Protein AF-A0A832HHK5-F1 (afdb_monomer)

Nearest PDB structures (foldseek):
  6h6e-assembly1_F  TM=8.607E-01  e=7.257E-09  Photorhabdus luminescens
  4igl-assembly1_B  TM=8.541E-01  e=1.912E-08  Yersinia entomophaga
  8uxt-assembly1_A  TM=8.662E-01  e=1.795E-07  Acinetobacter baumannii AB307-0294
  6h6f-assembly1_F  TM=8.532E-01  e=5.023E-07  Photorhabdus luminescens
  8uy4-assembly1_A  TM=7.801E-01  e=4.716E-06  Acinetobacter baumannii AB307-0294

Foldseek 3Di:
DVVVVVVVVVVVVVVVVVPVPDPDPDPDDPPPPVVVVVVVVVCCVPVVVVVVVVVVVVVVVPPPDDWDKDFDADPLRFGAFIATPVRDTQWGFDADLLRHTPDTDHNCVVPVVDDCQQGPSRFGQDPVVRWTCLQVFTHHSVVSWTPDFAPDQPDPPDPLSVRRTHDQSVRSVQWDRNRSHDIDPVVLVVLLVQLLVQQLVVCVVVVHDSVVSSVRRSVVSNVD

Secondary structure (DSSP, 8-state):
-HHHHHHHHHHHHHHHHHHTS--------TT-HHHHHHHHHHHHHHHHHHHHHHHHHHHHHT-------EEEE-TT--EEEEE-TTS-EEEEEEE-TTS-EEEEEE-GGG-TT----B-GGGPEEETTTTEEE-SSSEEETTTTEESS--S--S-SS-TTTT-TTBSGGG-TTT---SSSS--SHHHHHHHHHHHHHHHHHHHHHTT--HHHHHHHHHHHHHH-

Sequence (224 aa):
MLALRTAALLALVLVLMCYCRPLVKLARWEQNFYAQRLWRRAVLLTLIPAQVLVTKLAYAAFVPGEVFYYYYTDHLGSSNITTDRSGNVIQHYEYKAFGAERYVQNNAAGHPEYNLTHRFTGQVLDEDTGLYYYNARYYDPELGRFTQPDTLVPNADDPQTLNRYAYCGNNPVKYVDPTGHVFGIDDLIIGIVIGTAIGGATSAATGGNIGLGILTGAIGGLFG

Mean predicted aligned error: 17.19 Å

Solvent-accessible surface area (backbone atoms only — not comparable to full-atom values): 12670 Å² total; per-residue (Å²): 118,67,68,65,54,51,52,50,50,52,49,51,52,51,50,51,58,59,62,66,61,64,98,61,96,66,99,80,73,93,79,52,68,64,58,57,53,52,50,55,48,54,50,51,70,48,49,51,59,50,52,53,50,52,53,50,54,54,48,67,72,58,58,78,71,92,81,58,73,50,78,40,58,54,97,71,46,18,50,27,38,30,24,43,83,86,67,49,75,36,34,38,44,40,64,42,72,51,49,29,78,72,43,81,45,80,51,44,91,84,34,88,88,64,75,86,48,48,30,59,63,53,30,38,55,40,83,91,77,66,30,32,48,25,89,71,37,45,31,34,29,85,83,43,27,39,80,49,69,47,93,70,64,94,40,88,87,43,78,70,47,68,46,41,34,59,40,40,85,77,39,48,83,83,27,54,50,83,57,45,81,57,45,43,72,71,48,46,52,48,26,25,53,52,16,23,51,51,20,24,50,52,16,56,73,69,74,46,61,40,73,56,20,22,52,53,15,23,53,46,24,64,77,101

Structure (mmCIF, N/CA/C/O backbone):
data_AF-A0A832HHK5-F1
#
_entry.id   AF-A0A832HHK5-F1
#
loop_
_atom_site.group_PDB
_atom_site.id
_atom_site.type_symbol
_atom_site.label_atom_id
_atom_site.label_alt_id
_atom_site.label_comp_id
_atom_site.label_asym_id
_atom_site.label_entity_id
_atom_site.label_seq_id
_atom_site.pdbx_PDB_ins_code
_atom_site.Cartn_x
_atom_site.Cartn_y
_atom_site.Cartn_z
_atom_site.occupancy
_atom_site.B_iso_or_equiv
_atom_site.auth_seq_id
_atom_site.auth_comp_id
_atom_site.auth_asym_id
_atom_site.auth_atom_id
_atom_site.pdbx_PDB_model_num
ATOM 1 N N . MET A 1 1 ? -26.945 5.958 25.989 1.00 45.84 1 MET A N 1
ATOM 2 C CA . MET A 1 1 ? -27.842 6.210 27.150 1.00 45.84 1 MET A CA 1
ATOM 3 C C . MET A 1 1 ? -28.118 7.697 27.424 1.00 45.84 1 MET A C 1
ATOM 5 O O . MET A 1 1 ? -29.215 7.998 27.879 1.00 45.84 1 MET A O 1
ATOM 9 N N . LEU A 1 2 ? -27.203 8.635 27.123 1.00 45.00 2 LEU A N 1
ATOM 10 C CA . LEU A 1 2 ? -27.432 10.080 27.326 1.00 45.00 2 LEU A CA 1
ATOM 11 C C . LEU A 1 2 ? -28.494 10.678 26.371 1.00 45.00 2 LEU A C 1
ATOM 13 O O . LEU A 1 2 ? -29.346 11.438 26.816 1.00 45.00 2 LEU A O 1
ATOM 17 N N . ALA A 1 3 ? -28.510 10.259 25.098 1.00 42.66 3 ALA A N 1
ATOM 18 C CA . ALA A 1 3 ? -29.451 10.750 24.077 1.00 42.66 3 ALA A CA 1
ATOM 19 C C . ALA A 1 3 ? -30.935 10.421 24.364 1.00 42.66 3 ALA A C 1
ATOM 21 O O . ALA A 1 3 ? -31.823 11.224 24.097 1.00 42.66 3 ALA A O 1
ATOM 22 N N . LEU A 1 4 ? -31.218 9.262 24.973 1.00 46.28 4 LEU A N 1
ATOM 23 C CA . LEU A 1 4 ? -32.575 8.887 25.403 1.00 46.28 4 LEU A CA 1
ATOM 24 C C . LEU A 1 4 ? -33.048 9.716 26.608 1.00 46.28 4 LEU A C 1
ATOM 26 O O . LEU A 1 4 ? -34.233 10.022 26.723 1.00 46.28 4 LEU A O 1
ATOM 30 N N . ARG A 1 5 ? -32.124 10.125 27.488 1.00 49.34 5 ARG A N 1
ATOM 31 C CA . ARG A 1 5 ? -32.437 10.975 28.646 1.00 49.34 5 ARG A CA 1
ATOM 32 C C . ARG A 1 5 ? -32.673 12.435 28.244 1.00 49.34 5 ARG A C 1
ATOM 34 O O . ARG A 1 5 ? -33.522 13.090 28.841 1.00 49.34 5 ARG A O 1
ATOM 41 N N . THR A 1 6 ? -31.987 12.935 27.215 1.00 53.75 6 THR A N 1
ATOM 42 C CA . THR A 1 6 ? -32.195 14.298 26.694 1.00 53.75 6 THR A CA 1
ATOM 43 C C . THR A 1 6 ? -33.471 14.421 25.861 1.00 53.75 6 THR A C 1
ATOM 45 O O . THR A 1 6 ? -34.183 15.414 26.005 1.00 53.75 6 THR A O 1
ATOM 48 N N . ALA A 1 7 ? -33.826 13.399 25.073 1.00 53.31 7 ALA A N 1
ATOM 49 C CA . ALA A 1 7 ? -35.114 13.338 24.377 1.00 53.31 7 ALA A CA 1
ATOM 50 C C . ALA A 1 7 ? -36.300 13.320 25.359 1.00 53.31 7 ALA A C 1
ATOM 52 O O . ALA A 1 7 ? -37.292 14.012 25.141 1.00 53.31 7 ALA A O 1
ATOM 53 N N . ALA A 1 8 ? -36.172 12.600 26.480 1.00 52.34 8 ALA A N 1
ATOM 54 C CA . ALA A 1 8 ? -37.182 12.582 27.536 1.00 52.34 8 ALA A CA 1
ATOM 55 C C . ALA A 1 8 ? -37.344 13.950 28.223 1.00 52.34 8 ALA A C 1
ATOM 57 O O . ALA A 1 8 ? -38.468 14.370 28.468 1.00 52.34 8 ALA A O 1
ATOM 58 N N . LEU A 1 9 ? -36.251 14.681 28.478 1.00 54.69 9 LEU A N 1
ATOM 59 C CA . LEU A 1 9 ? -36.297 16.039 29.043 1.00 54.69 9 LEU A CA 1
ATOM 60 C C . LEU A 1 9 ? -36.928 17.055 28.081 1.00 54.69 9 LEU A C 1
ATOM 62 O O . LEU A 1 9 ? -37.767 17.847 28.504 1.00 54.69 9 LEU A O 1
ATOM 66 N N . LEU A 1 10 ? -36.591 17.002 26.788 1.00 55.16 10 LEU A N 1
ATOM 67 C CA . LEU A 1 10 ? -37.228 17.833 25.758 1.00 55.16 10 LEU A CA 1
ATOM 68 C C . LEU A 1 10 ? -38.720 17.513 25.606 1.00 55.16 10 LEU A C 1
ATOM 70 O O . LEU A 1 10 ? -39.533 18.431 25.516 1.00 55.16 10 LEU A O 1
ATOM 74 N N . ALA A 1 11 ? -39.095 16.231 25.648 1.00 55.22 11 ALA A N 1
ATOM 75 C CA . ALA A 1 11 ? -40.491 15.806 25.634 1.00 55.22 11 ALA A CA 1
ATOM 76 C C . ALA A 1 11 ? -41.245 16.276 26.888 1.00 55.22 11 ALA A C 1
ATOM 78 O O . ALA A 1 11 ? -42.371 16.744 26.776 1.00 55.22 11 ALA A O 1
ATOM 79 N N . LEU A 1 12 ? -40.626 16.235 28.071 1.00 54.03 12 LEU A N 1
ATOM 80 C CA . LEU A 1 12 ? -41.241 16.677 29.327 1.00 54.03 12 LEU A CA 1
ATOM 81 C C . LEU A 1 12 ? -41.403 18.206 29.371 1.00 54.03 12 LEU A C 1
ATOM 83 O O . LEU A 1 12 ? -42.429 18.695 29.837 1.00 54.03 12 LEU A O 1
ATOM 87 N N . VAL A 1 13 ? -40.458 18.959 28.794 1.00 56.12 13 VAL A N 1
ATOM 88 C CA . VAL A 1 13 ? -40.572 20.416 28.593 1.00 56.12 13 VAL A CA 1
ATOM 89 C C . VAL A 1 13 ? -41.660 20.752 27.565 1.00 56.12 13 VAL A C 1
ATOM 91 O O . VAL A 1 13 ? -42.459 21.650 27.812 1.00 56.12 13 VAL A O 1
ATOM 94 N N . LEU A 1 14 ? -41.768 20.007 26.460 1.00 56.16 14 LEU A N 1
ATOM 95 C CA . LEU A 1 14 ? -42.851 20.162 25.474 1.00 56.16 14 LEU A CA 1
ATOM 96 C C . LEU A 1 14 ? -44.231 19.796 26.050 1.00 56.16 14 LEU A C 1
ATOM 98 O O . LEU A 1 14 ? -45.218 20.471 25.757 1.00 56.16 14 LEU A O 1
ATOM 102 N N . VAL A 1 15 ? -44.304 18.773 26.907 1.00 55.16 15 VAL A N 1
ATOM 103 C CA . VAL A 1 15 ? -45.527 18.368 27.620 1.00 55.16 15 VAL A CA 1
ATOM 104 C C . VAL A 1 15 ? -45.914 19.409 28.673 1.00 55.16 15 VAL A C 1
ATOM 106 O O . VAL A 1 15 ? -47.085 19.775 28.744 1.00 55.16 15 VAL A O 1
ATOM 109 N N . LEU A 1 16 ? -44.956 19.973 29.418 1.00 51.81 16 LEU A N 1
ATOM 110 C CA . LEU A 1 16 ? -45.181 21.115 30.318 1.00 51.81 16 LEU A CA 1
ATOM 111 C C . LEU A 1 16 ? -45.613 22.377 29.555 1.00 51.81 16 LEU A C 1
ATOM 113 O O . LEU A 1 16 ? -46.479 23.110 30.030 1.00 51.81 16 LEU A O 1
ATOM 117 N N . MET A 1 17 ? -45.086 22.608 28.349 1.00 53.25 17 MET A N 1
ATOM 118 C CA . MET A 1 17 ? -45.533 23.691 27.463 1.00 53.25 17 MET A CA 1
ATOM 119 C C . MET A 1 17 ? -46.950 23.457 26.916 1.00 53.25 17 MET A C 1
ATOM 121 O O . MET A 1 17 ? -47.713 24.416 26.805 1.00 53.25 17 MET A O 1
ATOM 125 N N . CYS A 1 18 ? -47.343 22.206 26.645 1.00 47.06 18 CYS A N 1
ATOM 126 C CA . CYS A 1 18 ? -48.730 21.856 26.311 1.00 47.06 18 CYS A CA 1
ATOM 127 C C . CYS A 1 18 ? -49.677 21.999 27.513 1.00 47.06 18 CYS A C 1
ATOM 129 O O . CYS A 1 18 ? -50.802 22.466 27.341 1.00 47.06 18 CYS A O 1
ATOM 131 N N . TYR A 1 19 ? -49.221 21.668 28.726 1.00 47.12 19 TYR A N 1
ATOM 132 C CA . TYR A 1 19 ? -50.004 21.805 29.962 1.00 47.12 19 TYR A CA 1
ATOM 133 C C . TYR A 1 19 ? -50.123 23.251 30.472 1.00 47.12 19 TYR A C 1
ATOM 135 O O . TYR A 1 19 ? -50.997 23.543 31.286 1.00 47.12 19 TYR A O 1
ATOM 143 N N . CYS A 1 20 ? -49.307 24.181 29.964 1.00 41.62 20 CYS A N 1
ATOM 144 C CA . CYS A 1 20 ? -49.404 25.610 30.280 1.00 41.62 20 CYS A CA 1
ATOM 145 C C . CYS A 1 20 ? -50.412 26.368 29.387 1.00 41.62 20 CYS A C 1
ATOM 147 O O . CYS A 1 20 ? -50.548 27.586 29.496 1.00 41.62 20 CYS A O 1
ATOM 149 N N . ARG A 1 21 ? -51.151 25.664 28.514 1.00 44.12 21 ARG A N 1
ATOM 150 C CA . ARG A 1 21 ? -52.369 26.178 27.870 1.00 44.12 21 ARG A CA 1
ATOM 151 C C . ARG A 1 21 ? -53.502 25.970 28.885 1.00 44.12 21 ARG A C 1
ATOM 153 O O . ARG A 1 21 ? -53.975 24.849 29.041 1.00 44.12 21 ARG A O 1
ATOM 160 N N . PRO A 1 22 ? -53.851 26.984 29.687 1.00 43.47 22 PRO A N 1
ATOM 161 C CA . PRO A 1 22 ? -54.405 26.743 31.005 1.00 43.47 22 PRO A CA 1
ATOM 162 C C . PRO A 1 22 ? -55.815 26.161 30.913 1.00 43.47 22 PRO A C 1
ATOM 164 O O . PRO A 1 22 ? -56.673 26.673 30.193 1.00 43.47 22 PRO A O 1
ATOM 167 N N . LEU A 1 23 ? -56.075 25.160 31.752 1.00 41.50 23 LEU A N 1
ATOM 168 C CA . LEU A 1 23 ? -57.391 24.889 32.328 1.00 41.50 23 LEU A CA 1
ATOM 169 C C . LEU A 1 23 ? -57.812 26.082 33.209 1.00 41.50 23 LEU A C 1
ATOM 171 O O . LEU A 1 23 ? -57.920 25.976 34.425 1.00 41.50 23 LEU A O 1
ATOM 175 N N . VAL A 1 24 ? -58.039 27.241 32.593 1.00 42.62 24 VAL A N 1
ATOM 176 C CA . VAL A 1 24 ? -58.739 28.373 33.202 1.00 42.62 24 VAL A CA 1
ATOM 177 C C . VAL A 1 24 ? -59.875 28.727 32.258 1.00 42.62 24 VAL A C 1
ATOM 179 O O . VAL A 1 24 ? -59.734 29.507 31.318 1.00 42.62 24 VAL A O 1
ATOM 182 N N . LYS A 1 25 ? -61.039 28.130 32.520 1.00 44.44 25 LYS A N 1
ATOM 183 C CA . LYS A 1 25 ? -62.313 28.695 32.083 1.00 44.44 25 LYS A CA 1
ATOM 184 C C . LYS A 1 25 ? -62.528 30.008 32.838 1.00 44.44 25 LYS A C 1
ATOM 186 O O . LYS A 1 25 ? -63.208 29.991 33.847 1.00 44.44 25 LYS A O 1
ATOM 191 N N . LEU A 1 26 ? -61.976 31.123 32.366 1.00 39.94 26 LEU A N 1
ATOM 192 C CA . LEU A 1 26 ? -62.561 32.456 32.545 1.00 39.94 26 LEU A CA 1
ATOM 193 C C . LEU A 1 26 ? -62.128 33.328 31.361 1.00 39.94 26 LEU A C 1
ATOM 195 O O . LEU A 1 26 ? -60.973 33.728 31.219 1.00 39.94 26 LEU A O 1
ATOM 199 N N . ALA A 1 27 ? -63.091 33.567 30.479 1.00 48.75 27 ALA A N 1
ATOM 200 C CA . ALA A 1 27 ? -63.004 34.374 29.278 1.00 48.75 27 ALA A CA 1
ATOM 201 C C . ALA A 1 27 ? -62.586 35.823 29.590 1.00 48.75 27 ALA A C 1
ATOM 203 O O . ALA A 1 27 ? -63.436 36.663 29.867 1.00 48.75 27 ALA A O 1
ATOM 204 N N . ARG A 1 28 ? -61.280 36.131 29.567 1.00 47.81 28 ARG A N 1
ATOM 205 C CA . ARG A 1 28 ? -60.781 37.522 29.515 1.00 47.81 28 ARG A CA 1
ATOM 206 C C . ARG A 1 28 ? -59.304 37.660 29.121 1.00 47.81 28 ARG A C 1
ATOM 208 O O . ARG A 1 28 ? -58.606 38.508 29.658 1.00 47.81 28 ARG A O 1
ATOM 215 N N . TRP A 1 29 ? -58.794 36.830 28.212 1.00 42.00 29 TRP A N 1
ATOM 216 C CA . TRP A 1 29 ? -57.377 36.900 27.802 1.00 42.00 29 TRP A CA 1
ATOM 217 C C . TRP A 1 29 ? -57.143 37.007 26.287 1.00 42.00 29 TRP A C 1
ATOM 219 O O . TRP A 1 29 ? -55.998 37.106 25.853 1.00 42.00 29 TRP A O 1
ATOM 229 N N . GLU A 1 30 ? -58.199 37.090 25.473 1.00 42.59 30 GLU A N 1
ATOM 230 C CA . GLU A 1 30 ? -58.094 37.111 24.003 1.00 42.59 30 GLU A CA 1
ATOM 231 C C . GLU A 1 30 ? -57.711 38.460 23.363 1.00 42.59 30 GLU A C 1
ATOM 233 O O . GLU A 1 30 ? -57.630 38.541 22.145 1.00 42.59 30 GLU A O 1
ATOM 238 N N . GLN A 1 31 ? -57.429 39.524 24.125 1.00 45.44 31 GLN A N 1
ATOM 239 C CA . GLN A 1 31 ? -57.197 40.860 23.533 1.00 45.44 31 GLN A CA 1
ATOM 240 C C . GLN A 1 31 ? -55.805 41.465 23.802 1.00 45.44 31 GLN A C 1
ATOM 242 O O . GLN A 1 31 ? -55.459 42.488 23.218 1.00 45.44 31 GLN A O 1
ATOM 247 N N . ASN A 1 32 ? -54.943 40.835 24.611 1.00 52.94 32 ASN A N 1
ATOM 248 C CA . ASN A 1 32 ? -53.610 41.385 24.890 1.00 52.94 32 ASN A CA 1
ATOM 249 C C . ASN A 1 32 ? -52.544 40.817 23.940 1.00 52.94 32 ASN A C 1
ATOM 251 O O . ASN A 1 32 ? -51.737 39.964 24.321 1.00 52.94 32 ASN A O 1
ATOM 255 N N . PHE A 1 33 ? -52.482 41.359 22.714 1.00 51.56 33 PHE A N 1
ATOM 256 C CA . PHE A 1 33 ? -51.381 41.135 21.754 1.00 51.56 33 PHE A CA 1
ATOM 257 C C . PHE A 1 33 ? -49.989 41.287 22.402 1.00 51.56 33 PHE A C 1
ATOM 259 O O . PHE A 1 33 ? -49.044 40.577 22.052 1.00 51.56 33 PHE A O 1
ATOM 266 N N . TYR A 1 34 ? -49.869 42.169 23.399 1.00 53.34 34 TYR A N 1
ATOM 267 C CA . TYR A 1 34 ? -48.652 42.365 24.189 1.00 53.34 34 TYR A CA 1
ATOM 268 C C . TYR A 1 34 ? -48.239 41.134 25.007 1.00 53.34 34 TYR A C 1
ATOM 270 O O . TYR A 1 34 ? -47.057 40.791 25.020 1.00 53.34 34 TYR A O 1
ATOM 278 N N . ALA A 1 35 ? -49.185 40.431 25.640 1.00 56.50 35 ALA A N 1
ATOM 279 C CA . ALA A 1 35 ? -48.893 39.245 26.448 1.00 56.50 35 ALA A CA 1
ATOM 280 C C . ALA A 1 35 ? -48.406 38.081 25.568 1.00 56.50 35 ALA A C 1
ATOM 282 O O . ALA A 1 35 ? -47.429 37.418 25.903 1.00 56.50 35 ALA A O 1
ATOM 283 N N . GLN A 1 36 ? -49.006 37.902 24.386 1.00 58.44 36 GLN A N 1
ATOM 284 C CA . GLN A 1 36 ? -48.571 36.919 23.383 1.00 58.44 36 GLN A CA 1
ATOM 285 C C . GLN A 1 36 ? -47.155 37.222 22.855 1.00 58.44 36 GLN A C 1
ATOM 287 O O . GLN A 1 36 ? -46.336 36.312 22.704 1.00 58.44 36 GLN A O 1
ATOM 292 N N . ARG A 1 37 ? -46.834 38.501 22.601 1.00 67.00 37 ARG A N 1
ATOM 293 C CA . ARG A 1 37 ? -45.509 38.932 22.113 1.00 67.00 37 ARG A CA 1
ATOM 294 C C . ARG A 1 37 ? -44.418 38.772 23.175 1.00 67.00 37 ARG A C 1
ATOM 296 O O . ARG A 1 37 ? -43.314 38.343 22.845 1.00 67.00 37 ARG A O 1
ATOM 303 N N . LEU A 1 38 ? -44.723 39.094 24.431 1.00 70.75 38 LEU A N 1
ATOM 304 C CA . LEU A 1 38 ? -43.808 38.929 25.564 1.00 70.75 38 LEU A CA 1
ATOM 305 C C . LEU A 1 38 ? -43.566 37.452 25.882 1.00 70.75 38 LEU A C 1
ATOM 307 O O . LEU A 1 38 ? -42.420 37.056 26.068 1.00 70.75 38 LEU A O 1
ATOM 311 N N . TRP A 1 39 ? -44.611 36.623 25.847 1.00 68.81 39 TRP A N 1
ATOM 312 C CA . TRP A 1 39 ? -44.490 35.191 26.114 1.00 68.81 39 TRP A CA 1
ATOM 313 C C . TRP A 1 39 ? -43.686 34.471 25.024 1.00 68.81 39 TRP A C 1
ATOM 315 O O . TRP A 1 39 ? -42.750 33.738 25.332 1.00 68.81 39 TRP A O 1
ATOM 325 N N . ARG A 1 40 ? -43.940 34.771 23.740 1.00 77.19 40 ARG A N 1
ATOM 326 C CA . ARG A 1 40 ? -43.120 34.250 22.627 1.00 77.19 40 ARG A CA 1
ATOM 327 C C . ARG A 1 40 ? -41.649 34.662 22.742 1.00 77.19 40 ARG A C 1
ATOM 329 O O . ARG A 1 40 ? -40.770 33.848 22.476 1.00 77.19 40 ARG A O 1
ATOM 336 N N . ARG A 1 41 ? -41.371 35.905 23.156 1.00 78.31 41 ARG A N 1
ATOM 337 C CA . ARG A 1 41 ? -39.998 3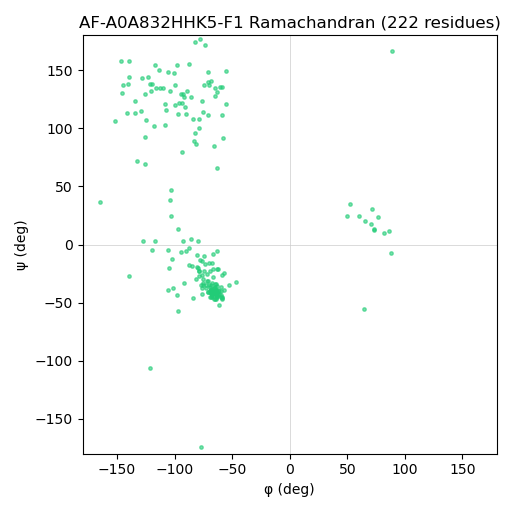6.386 23.383 1.00 78.31 41 ARG A CA 1
ATOM 338 C C . ARG A 1 41 ? -39.333 35.683 24.564 1.00 78.31 41 ARG A C 1
ATOM 340 O O . ARG A 1 41 ? -38.188 35.278 24.426 1.00 78.31 41 ARG A O 1
ATOM 347 N N . ALA A 1 42 ? -40.038 35.485 25.675 1.00 78.31 42 ALA A N 1
ATOM 348 C CA . ALA A 1 42 ? -39.514 34.773 26.841 1.00 78.31 42 ALA A CA 1
ATOM 349 C C . ALA A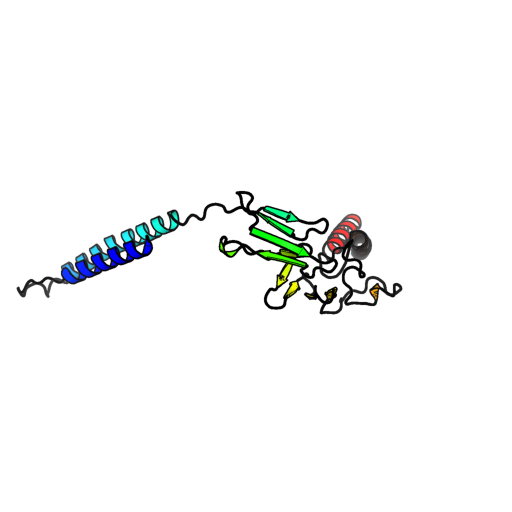 1 42 ? -39.199 33.297 26.531 1.00 78.31 42 ALA A C 1
ATOM 351 O O . ALA A 1 42 ? -38.166 32.779 26.951 1.00 78.31 42 ALA A O 1
ATOM 352 N N . VAL A 1 43 ? -40.043 32.636 25.734 1.00 77.12 43 VAL A N 1
ATOM 353 C CA . VAL A 1 43 ? -39.825 31.248 25.297 1.00 77.12 43 VAL A CA 1
ATOM 354 C C . VAL A 1 43 ? -38.617 31.139 24.362 1.00 77.12 43 VAL A C 1
ATOM 356 O O . VAL A 1 43 ? -37.766 30.278 24.561 1.00 77.12 43 VAL A O 1
ATOM 359 N N . LEU A 1 44 ? -38.474 32.040 23.385 1.00 75.12 44 LEU A N 1
ATOM 360 C CA . LEU A 1 44 ? -37.306 32.045 22.493 1.00 75.12 44 LEU A CA 1
ATOM 361 C C . LEU A 1 44 ? -36.007 32.383 23.241 1.00 75.12 44 LEU A C 1
ATOM 363 O O . LEU A 1 44 ? -34.990 31.730 23.025 1.00 75.12 44 LEU A O 1
ATOM 367 N N . LEU A 1 45 ? -36.048 33.349 24.163 1.00 80.75 45 LEU A N 1
ATOM 368 C CA . LEU A 1 45 ? -34.891 33.754 24.968 1.00 80.75 45 LEU A CA 1
ATOM 369 C C . LEU A 1 45 ? -34.422 32.679 25.955 1.00 80.75 45 LEU A C 1
ATOM 371 O O . LEU A 1 45 ? -33.310 32.786 26.453 1.00 80.75 45 LEU A O 1
ATOM 375 N N . THR A 1 46 ? -35.232 31.656 26.235 1.00 78.62 46 THR A N 1
ATOM 376 C CA . THR A 1 46 ? -34.874 30.559 27.149 1.00 78.62 46 THR A CA 1
ATOM 377 C C . THR A 1 46 ? -34.562 29.261 26.408 1.00 78.62 46 THR A C 1
ATOM 379 O O . THR A 1 46 ? -33.588 28.590 26.743 1.00 78.62 46 THR A O 1
ATOM 382 N N . LEU A 1 47 ? -35.310 28.931 25.352 1.00 81.62 47 LEU A N 1
ATOM 383 C CA . LEU A 1 47 ? -35.078 27.722 24.556 1.00 81.62 47 LEU A CA 1
ATOM 384 C C . LEU A 1 47 ? -33.807 27.798 23.708 1.00 81.62 47 LEU A C 1
ATOM 386 O O . LEU A 1 47 ? -33.082 26.812 23.630 1.00 81.62 47 LEU A O 1
ATOM 390 N N . ILE A 1 48 ? -33.514 28.945 23.087 1.00 83.75 48 ILE A N 1
ATOM 391 C CA . ILE A 1 48 ? -32.320 29.099 22.242 1.00 83.75 48 ILE A CA 1
ATOM 392 C C . ILE A 1 48 ? -31.028 28.884 23.053 1.00 83.75 48 ILE A C 1
ATOM 394 O O . ILE A 1 48 ? -30.225 28.041 22.648 1.00 83.75 48 ILE A O 1
ATOM 398 N N . PRO A 1 49 ? -30.799 29.552 24.204 1.00 83.75 49 PRO A N 1
ATOM 399 C CA . PRO A 1 49 ? -29.594 29.300 24.991 1.00 83.75 49 PRO A CA 1
ATOM 400 C C . PRO A 1 49 ? -29.572 27.897 25.604 1.00 83.75 49 PRO A C 1
ATOM 402 O O . PRO A 1 49 ? -28.497 27.308 25.682 1.00 83.75 49 PRO A O 1
ATOM 405 N N . ALA A 1 50 ? -30.724 27.325 25.977 1.00 81.94 50 ALA A N 1
ATOM 406 C CA . ALA A 1 50 ? -30.788 25.941 26.446 1.00 81.94 50 ALA A CA 1
ATOM 407 C C . ALA A 1 50 ? -30.361 24.952 25.349 1.00 81.94 50 ALA A C 1
ATOM 409 O O . ALA A 1 50 ? -29.548 24.068 25.604 1.00 81.94 50 ALA A O 1
ATOM 410 N N . GLN A 1 51 ? -30.832 25.139 24.113 1.00 78.62 51 GLN A N 1
ATOM 411 C CA . GLN A 1 51 ? -30.453 24.295 22.981 1.00 78.62 51 GLN A CA 1
ATOM 412 C C . GLN A 1 51 ? -28.958 24.422 22.658 1.00 78.62 51 GLN A C 1
ATOM 414 O O . GLN A 1 51 ? -28.293 23.412 22.441 1.00 78.62 51 GLN A O 1
ATOM 419 N N . VAL A 1 52 ? -28.416 25.645 22.680 1.00 84.50 52 VAL A N 1
ATOM 420 C CA . VAL A 1 52 ? -26.983 25.907 22.456 1.00 84.50 52 VAL A CA 1
ATOM 421 C C . VAL A 1 52 ? -26.115 25.314 23.572 1.00 84.50 52 VAL A C 1
ATOM 423 O O . VAL A 1 52 ? -25.030 24.800 23.307 1.00 84.50 52 VAL A O 1
ATOM 426 N N . LEU A 1 53 ? -26.574 25.356 24.825 1.00 81.94 53 LEU A N 1
ATOM 427 C CA . LEU A 1 53 ? -25.868 24.741 25.949 1.00 81.94 53 LEU A CA 1
ATOM 428 C C . LEU A 1 53 ? -25.858 23.211 25.825 1.00 81.94 53 LEU A C 1
ATOM 430 O O . LEU A 1 53 ? -24.819 22.589 26.033 1.00 81.94 53 LEU A O 1
ATOM 434 N N . VAL A 1 54 ? -26.987 22.609 25.437 1.00 80.38 54 VAL A N 1
ATOM 435 C CA . VAL A 1 54 ? -27.103 21.158 25.226 1.00 80.38 54 VAL A CA 1
ATOM 436 C C . VAL A 1 54 ? -26.201 20.690 24.084 1.00 80.38 54 VAL A C 1
ATOM 438 O O . VAL A 1 54 ? -25.501 19.691 24.246 1.00 80.38 54 VAL A O 1
ATOM 441 N N . THR A 1 55 ? -26.151 21.411 22.959 1.00 77.06 55 THR A N 1
ATOM 442 C CA . THR A 1 55 ? -25.258 21.048 21.846 1.00 77.06 55 THR A CA 1
ATOM 443 C C . THR A 1 55 ? -23.786 21.235 22.205 1.00 77.06 55 THR A C 1
ATOM 445 O O . THR A 1 55 ? -22.979 20.369 21.876 1.00 77.06 55 THR A O 1
ATOM 448 N N . LYS A 1 56 ? -23.424 22.295 22.942 1.00 78.69 56 LYS A N 1
ATOM 449 C CA . LYS A 1 56 ? -22.046 22.491 23.429 1.00 78.69 56 LYS A CA 1
ATOM 450 C C . LYS A 1 56 ? -21.601 21.409 24.409 1.00 78.69 56 LYS A C 1
ATOM 452 O O . LYS A 1 56 ? -20.476 20.934 24.303 1.00 78.69 56 LYS A O 1
ATOM 457 N N . LEU A 1 57 ? -22.464 21.006 25.340 1.00 73.69 57 LEU A N 1
ATOM 458 C CA . LEU A 1 57 ? -22.161 19.932 26.290 1.00 73.69 57 LEU A CA 1
ATOM 459 C C . LEU A 1 57 ? -22.058 18.569 25.594 1.00 73.69 57 LEU A C 1
ATOM 461 O O . LEU A 1 57 ? -21.179 17.782 25.931 1.00 73.69 57 LEU A O 1
ATOM 465 N N . ALA A 1 58 ? -22.907 18.305 24.596 1.00 72.12 58 ALA A N 1
ATOM 466 C CA . ALA A 1 58 ? -22.817 17.092 23.786 1.00 72.12 58 ALA A CA 1
ATOM 467 C C . ALA A 1 58 ? -21.528 17.051 22.948 1.00 72.12 58 ALA A C 1
ATOM 469 O O . ALA A 1 58 ? -20.883 16.010 22.882 1.00 72.12 58 ALA A O 1
ATOM 470 N N . TYR A 1 59 ? -21.122 18.184 22.366 1.00 67.75 59 TYR A N 1
ATOM 471 C CA . TYR A 1 59 ? -19.875 18.291 21.605 1.00 67.75 59 TYR A CA 1
ATOM 472 C C . TYR A 1 59 ? -18.635 18.159 22.499 1.00 67.75 59 TYR A C 1
ATOM 474 O O . TYR A 1 59 ? -17.699 17.457 22.147 1.00 67.75 59 TYR A O 1
ATOM 482 N N . ALA A 1 60 ? -18.644 18.753 23.696 1.00 64.75 60 ALA A N 1
ATOM 483 C CA . ALA A 1 60 ? -17.554 18.604 24.663 1.00 64.75 60 ALA A CA 1
ATOM 484 C C . ALA A 1 60 ? -17.424 17.169 25.214 1.00 64.75 60 ALA A C 1
ATOM 486 O O . ALA A 1 60 ? -16.334 16.753 25.592 1.00 64.75 60 ALA A O 1
ATOM 487 N N . ALA A 1 61 ? -18.520 16.405 25.255 1.00 63.78 61 ALA A N 1
ATOM 488 C CA . ALA A 1 61 ? -18.498 14.985 25.610 1.00 63.78 61 ALA A CA 1
ATOM 489 C C . ALA A 1 61 ? -18.077 14.077 24.437 1.00 63.78 61 ALA A C 1
ATOM 491 O O . ALA A 1 61 ? -17.657 12.946 24.665 1.00 63.78 61 ALA A O 1
ATOM 492 N N . PHE A 1 62 ? -18.178 14.572 23.201 1.00 62.66 62 PHE A N 1
ATOM 493 C CA . PHE A 1 62 ? -17.669 13.947 21.981 1.00 62.66 62 PHE A CA 1
ATOM 494 C C . PHE A 1 62 ? -16.384 14.652 21.534 1.00 62.66 62 PHE A C 1
ATOM 496 O O . PHE A 1 62 ? -16.228 15.014 20.376 1.00 62.66 62 PHE A O 1
ATOM 503 N N . VAL A 1 63 ? -15.451 14.895 22.451 1.00 59.41 63 VAL A N 1
ATOM 504 C CA . VAL A 1 63 ? -14.063 15.065 22.021 1.00 59.41 63 VAL A CA 1
ATOM 505 C C . VAL A 1 63 ? -13.566 13.640 21.800 1.00 59.41 63 VAL A C 1
ATOM 507 O O . VAL A 1 63 ? -13.326 12.957 22.799 1.00 59.41 63 VAL A O 1
ATOM 510 N N . PRO A 1 64 ? -13.503 13.123 20.553 1.00 64.62 64 PRO A N 1
ATOM 511 C CA . PRO A 1 64 ? -12.837 11.853 20.329 1.00 64.62 64 PRO A CA 1
ATOM 512 C C . PRO A 1 64 ? -11.426 12.013 20.891 1.00 64.62 64 PRO A C 1
ATOM 514 O O . PRO A 1 64 ? -10.711 12.950 20.535 1.00 64.62 64 PRO A O 1
ATOM 517 N N . GLY A 1 65 ? -11.069 11.163 21.853 1.00 67.44 65 GLY A N 1
ATOM 518 C CA . GLY A 1 65 ? -9.691 11.100 22.315 1.00 67.44 65 GLY A CA 1
ATOM 519 C C . GLY A 1 65 ? -8.786 10.839 21.116 1.00 67.44 65 GLY A C 1
ATOM 520 O O . GLY A 1 65 ? -9.212 10.212 20.148 1.00 67.44 65 GLY A O 1
ATOM 521 N N . GLU A 1 66 ? -7.554 11.332 21.159 1.00 71.00 66 GLU A N 1
ATOM 522 C CA . GLU A 1 66 ? -6.578 11.026 20.117 1.00 71.00 66 GLU A CA 1
ATOM 523 C C . GLU A 1 66 ? -6.378 9.502 20.057 1.00 71.00 66 GLU A C 1
ATOM 525 O O . GLU A 1 66 ? -5.879 8.886 21.006 1.00 71.00 66 GLU A O 1
ATOM 530 N N . VAL A 1 67 ? -6.837 8.886 18.964 1.00 76.56 67 VAL A N 1
ATOM 531 C CA . VAL A 1 67 ? -6.658 7.459 18.692 1.00 76.56 67 VAL A CA 1
ATOM 532 C C . VAL A 1 67 ? -5.408 7.308 17.839 1.00 76.56 67 VAL A C 1
ATOM 534 O O . VAL A 1 67 ? -5.305 7.891 16.762 1.00 76.56 67 VAL A O 1
ATOM 537 N N . PHE A 1 68 ? -4.445 6.543 18.344 1.00 83.1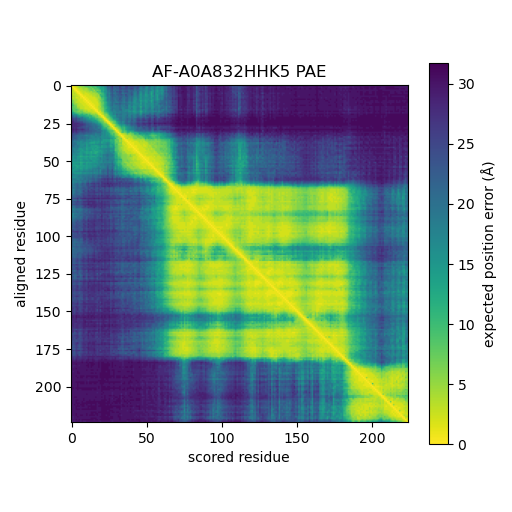2 68 PHE A N 1
ATOM 538 C CA . PHE A 1 68 ? -3.177 6.291 17.672 1.00 83.12 68 PHE A CA 1
ATOM 539 C C . PHE A 1 68 ? -3.115 4.844 17.202 1.00 83.12 68 PHE A C 1
ATOM 541 O O . PHE A 1 68 ? -3.416 3.927 17.970 1.00 83.12 68 PHE A O 1
ATOM 548 N N . TYR A 1 69 ? -2.664 4.672 15.963 1.00 87.31 69 TYR A N 1
ATOM 549 C CA . TYR A 1 69 ? -2.392 3.380 15.353 1.00 87.31 69 TYR A CA 1
ATOM 550 C C . TYR A 1 69 ? -0.937 3.314 14.924 1.00 87.31 69 TYR A C 1
ATOM 552 O O . TYR A 1 69 ? -0.401 4.281 14.377 1.00 87.31 69 TYR A O 1
ATOM 560 N N . TYR A 1 70 ? -0.308 2.172 15.173 1.00 90.06 70 TYR A N 1
ATOM 561 C CA . TYR A 1 70 ? 1.077 1.930 14.792 1.00 90.06 70 TYR A CA 1
ATOM 562 C C . TYR A 1 70 ? 1.122 0.937 13.641 1.00 90.06 70 TYR A C 1
ATOM 564 O O . TYR A 1 70 ? 0.639 -0.186 13.772 1.00 90.06 70 TYR A O 1
ATOM 572 N N . TYR A 1 71 ? 1.711 1.362 12.527 1.00 90.75 71 TYR A N 1
ATOM 573 C CA . TYR A 1 71 ? 1.900 0.538 11.340 1.00 90.75 71 TYR A CA 1
ATOM 574 C C . TYR A 1 71 ? 3.283 -0.104 11.361 1.00 90.75 71 TYR A C 1
ATOM 576 O O . TYR A 1 71 ? 4.293 0.583 11.527 1.00 90.75 71 TYR A O 1
ATOM 584 N N . TYR A 1 72 ? 3.323 -1.416 11.158 1.00 91.62 72 TYR A N 1
ATOM 585 C CA . TYR A 1 72 ? 4.550 -2.174 10.957 1.00 91.62 72 TYR A CA 1
ATOM 586 C C . TYR A 1 72 ? 4.624 -2.590 9.498 1.00 91.62 72 TYR A C 1
ATOM 588 O O . TYR A 1 72 ? 3.786 -3.358 9.013 1.00 91.62 72 TYR A O 1
ATOM 596 N N . THR A 1 73 ? 5.631 -2.063 8.812 1.00 91.56 73 THR A N 1
ATOM 597 C CA . THR A 1 73 ? 5.831 -2.296 7.388 1.00 91.56 73 THR A CA 1
ATOM 598 C C . THR A 1 73 ? 6.860 -3.386 7.119 1.00 91.56 73 THR A C 1
ATOM 600 O O . THR A 1 73 ? 7.756 -3.620 7.933 1.00 91.56 73 THR A O 1
ATOM 603 N N . ASP A 1 74 ? 6.757 -4.032 5.960 1.00 89.88 74 ASP A N 1
ATOM 604 C CA . ASP A 1 74 ? 7.822 -4.886 5.426 1.00 89.88 74 ASP A CA 1
ATOM 605 C C . ASP A 1 74 ? 8.976 -4.060 4.808 1.00 89.88 74 ASP A C 1
ATOM 607 O O . ASP A 1 74 ? 9.008 -2.828 4.893 1.00 89.88 74 ASP A O 1
ATOM 611 N N . HIS A 1 75 ? 9.948 -4.738 4.184 1.00 88.81 75 HIS A N 1
ATOM 612 C CA . HIS A 1 75 ? 11.087 -4.081 3.527 1.00 88.81 75 HIS A CA 1
ATOM 613 C C . HIS A 1 75 ? 10.710 -3.312 2.253 1.00 88.81 75 HIS A C 1
ATOM 615 O O . HIS A 1 75 ? 11.508 -2.499 1.793 1.00 88.81 75 HIS A O 1
ATOM 621 N N . LEU A 1 76 ? 9.528 -3.568 1.686 1.00 87.06 76 LEU A N 1
ATOM 622 C CA . LEU A 1 76 ? 8.983 -2.866 0.521 1.00 87.06 76 LEU A CA 1
ATOM 623 C C . LEU A 1 76 ? 8.069 -1.700 0.926 1.00 87.06 76 LEU A C 1
ATOM 625 O O . LEU A 1 76 ? 7.638 -0.938 0.064 1.00 87.06 76 LEU A O 1
ATOM 629 N N . GLY A 1 77 ? 7.778 -1.546 2.221 1.00 87.75 77 GLY A N 1
ATOM 630 C CA . GLY A 1 77 ? 6.863 -0.532 2.739 1.00 87.75 77 GLY A CA 1
ATOM 631 C C . GLY A 1 77 ? 5.389 -0.953 2.744 1.00 87.75 77 GLY A C 1
ATOM 632 O O . GLY A 1 77 ? 4.524 -0.109 2.968 1.00 87.75 77 GLY A O 1
ATOM 633 N N . SER A 1 78 ? 5.073 -2.231 2.515 1.00 90.25 78 SER A N 1
ATOM 634 C CA . SER A 1 78 ? 3.713 -2.767 2.650 1.00 90.25 78 SER A CA 1
ATOM 635 C C . SER A 1 78 ? 3.273 -2.770 4.109 1.00 90.25 78 SER A C 1
ATOM 637 O O . SER A 1 78 ? 4.062 -3.116 4.985 1.00 90.25 78 SER A O 1
ATOM 639 N N . SER A 1 79 ? 2.011 -2.434 4.380 1.00 90.81 79 SER A N 1
ATOM 640 C CA . SER A 1 79 ? 1.449 -2.487 5.736 1.00 90.81 79 SER A CA 1
ATOM 641 C C . SER A 1 79 ? 1.088 -3.925 6.113 1.00 90.81 79 SER A C 1
ATOM 643 O O . SER A 1 79 ? 0.124 -4.475 5.572 1.00 90.81 79 SER A O 1
ATOM 645 N N . ASN A 1 80 ? 1.857 -4.538 7.021 1.00 91.56 80 ASN A N 1
ATOM 646 C CA . ASN A 1 80 ? 1.639 -5.926 7.436 1.00 91.56 80 ASN A CA 1
ATOM 647 C C . ASN A 1 80 ? 0.838 -6.002 8.730 1.00 91.56 80 ASN A C 1
ATOM 649 O O . ASN A 1 80 ? -0.210 -6.632 8.774 1.00 91.56 80 ASN A O 1
ATOM 653 N N . ILE A 1 81 ? 1.314 -5.369 9.802 1.00 92.00 81 ILE A N 1
ATOM 654 C CA . ILE A 1 81 ? 0.659 -5.428 11.114 1.00 92.00 81 ILE A CA 1
ATOM 655 C C . ILE A 1 81 ? 0.269 -4.014 11.515 1.00 92.00 81 ILE A C 1
ATOM 657 O O . ILE A 1 81 ? 1.052 -3.082 11.355 1.00 92.00 81 ILE A O 1
ATOM 661 N N . THR A 1 82 ? -0.930 -3.858 12.069 1.00 91.19 82 THR A N 1
ATOM 662 C CA . THR A 1 82 ? -1.348 -2.618 12.721 1.00 91.19 82 THR A CA 1
ATOM 663 C C . THR A 1 82 ? -1.815 -2.891 14.139 1.00 91.19 82 THR A C 1
ATOM 665 O O . THR A 1 82 ? -2.659 -3.766 14.360 1.00 91.19 82 THR A O 1
ATOM 668 N N . THR A 1 83 ? -1.278 -2.134 15.096 1.00 91.31 83 THR A N 1
ATOM 669 C CA . THR A 1 83 ? -1.638 -2.242 16.514 1.00 91.31 83 THR A CA 1
ATOM 670 C C . THR A 1 83 ? -2.278 -0.972 17.056 1.00 91.31 83 THR A C 1
ATOM 672 O O . THR A 1 83 ? -2.060 0.134 16.549 1.00 91.31 83 THR A O 1
ATOM 675 N N . ASP A 1 84 ? -3.084 -1.148 18.103 1.00 89.56 84 ASP A N 1
ATOM 676 C CA . ASP A 1 84 ? -3.600 -0.051 18.914 1.00 89.56 84 ASP A CA 1
ATOM 677 C C . ASP A 1 84 ? -2.536 0.472 19.900 1.00 89.56 84 ASP A C 1
ATOM 679 O O . ASP A 1 84 ? -1.434 -0.066 20.046 1.00 89.56 84 ASP A O 1
ATOM 683 N N . ARG A 1 85 ? -2.897 1.518 20.649 1.00 86.62 85 ARG A N 1
ATOM 684 C CA . ARG A 1 85 ? -2.058 2.077 21.719 1.00 86.62 85 ARG A CA 1
ATOM 685 C C . ARG A 1 85 ? -1.697 1.076 22.826 1.00 86.62 85 ARG A C 1
ATOM 687 O O . ARG A 1 85 ? -0.689 1.258 23.507 1.00 86.62 85 ARG A O 1
ATOM 694 N N . SER A 1 86 ? -2.520 0.058 23.040 1.00 87.50 86 SER A N 1
ATOM 695 C CA . SER A 1 86 ? -2.319 -0.985 24.046 1.00 87.50 86 SER A CA 1
ATOM 696 C C . SER A 1 86 ? -1.468 -2.155 23.533 1.00 87.50 86 SER A C 1
ATOM 698 O O . SER A 1 86 ? -1.144 -3.044 24.319 1.00 87.50 86 SER A O 1
ATOM 700 N N . GLY A 1 87 ? -1.066 -2.140 22.257 1.00 86.31 87 GLY A N 1
ATOM 701 C CA . GLY A 1 87 ? -0.301 -3.206 21.614 1.00 86.31 87 GLY A CA 1
ATOM 702 C C . GLY A 1 87 ? -1.156 -4.377 21.124 1.00 86.31 87 GLY A C 1
ATOM 703 O O . GLY A 1 87 ? -0.603 -5.404 20.730 1.00 86.31 87 GLY A O 1
ATOM 704 N N . ASN A 1 88 ? -2.484 -4.252 21.128 1.00 88.94 88 ASN A N 1
ATOM 705 C CA . ASN A 1 88 ? -3.367 -5.258 20.551 1.00 88.94 88 ASN A CA 1
ATOM 706 C C . ASN A 1 88 ? -3.318 -5.175 19.025 1.00 88.94 88 ASN A C 1
ATOM 708 O O . ASN A 1 88 ? -3.357 -4.089 18.448 1.00 88.94 88 ASN A O 1
ATOM 712 N N . VAL A 1 89 ? -3.270 -6.333 18.367 1.00 90.50 89 VAL A N 1
ATOM 713 C CA . VAL A 1 89 ? -3.292 -6.419 16.904 1.00 90.50 89 VAL A CA 1
ATOM 714 C C . VAL A 1 89 ? -4.709 -6.165 16.398 1.00 90.50 89 VAL A C 1
ATOM 716 O O . VAL A 1 89 ? -5.625 -6.962 16.628 1.00 90.50 89 VAL A O 1
ATOM 719 N N . ILE A 1 90 ? -4.868 -5.055 15.682 1.00 90.25 90 ILE A N 1
ATOM 720 C CA . ILE A 1 90 ? -6.116 -4.676 15.015 1.00 90.25 90 ILE A CA 1
ATOM 721 C C . ILE A 1 90 ? -6.183 -5.365 13.662 1.00 90.25 90 ILE A C 1
ATOM 723 O O . ILE A 1 90 ? -7.208 -5.942 13.310 1.00 90.25 90 ILE A O 1
ATOM 727 N N . GLN A 1 91 ? -5.087 -5.319 12.908 1.00 89.81 91 GLN A N 1
ATOM 728 C CA . GLN A 1 91 ? -5.000 -5.946 11.599 1.00 89.81 91 GLN A CA 1
ATOM 729 C C . GLN A 1 91 ? -3.655 -6.618 11.394 1.00 89.81 91 GLN A C 1
ATOM 731 O O . GLN A 1 91 ? -2.621 -6.124 11.846 1.00 89.81 91 GLN A O 1
ATOM 736 N N . HIS A 1 92 ? -3.691 -7.743 10.694 1.00 91.31 92 HIS A N 1
ATOM 737 C CA . HIS A 1 92 ? -2.519 -8.456 10.233 1.00 91.31 92 HIS A CA 1
ATOM 738 C C . HIS A 1 92 ? -2.786 -9.006 8.829 1.00 91.31 92 HIS A C 1
ATOM 740 O O . HIS A 1 92 ? -3.631 -9.883 8.644 1.00 91.31 92 HIS A O 1
ATOM 746 N N . TYR A 1 93 ? -2.062 -8.463 7.858 1.00 91.38 93 TYR A N 1
ATOM 747 C CA . TYR A 1 93 ? -2.013 -8.898 6.475 1.00 91.38 93 TYR A CA 1
ATOM 748 C C . TYR A 1 93 ? -0.634 -9.470 6.172 1.00 91.38 93 TYR A C 1
ATOM 750 O O . TYR A 1 93 ? 0.395 -8.873 6.492 1.00 91.38 93 TYR A O 1
ATOM 758 N N . GLU A 1 94 ? -0.620 -10.614 5.504 1.00 92.19 94 GLU A N 1
ATOM 759 C CA . GLU A 1 94 ? 0.576 -11.139 4.857 1.00 92.19 94 GLU A CA 1
ATOM 760 C C . GLU A 1 94 ? 0.333 -11.191 3.356 1.00 92.19 94 GLU A C 1
ATOM 762 O O . GLU A 1 94 ? -0.704 -11.683 2.908 1.00 92.19 94 GLU A O 1
ATOM 767 N N . TYR A 1 95 ? 1.309 -10.743 2.574 1.00 92.75 95 TYR A N 1
ATOM 768 C CA . TYR A 1 95 ? 1.224 -10.713 1.119 1.00 92.75 95 TYR A CA 1
ATOM 769 C C . TYR A 1 95 ? 2.078 -11.821 0.493 1.00 92.75 95 TYR A C 1
ATOM 771 O O . TYR A 1 95 ? 3.122 -12.225 1.014 1.00 92.75 95 TYR A O 1
ATOM 779 N N . LYS A 1 96 ? 1.640 -12.331 -0.657 1.00 93.12 96 LYS A N 1
ATOM 780 C CA . LYS A 1 96 ? 2.473 -13.117 -1.575 1.00 93.12 96 LYS A CA 1
ATOM 781 C C . LYS A 1 96 ? 3.448 -12.181 -2.295 1.00 93.12 96 LYS A C 1
ATOM 783 O O . LYS A 1 96 ? 3.311 -10.966 -2.240 1.00 93.12 96 LYS A O 1
ATOM 788 N N . ALA A 1 97 ? 4.395 -12.751 -3.041 1.00 91.38 97 ALA A N 1
ATOM 789 C CA . ALA A 1 97 ? 5.409 -11.979 -3.766 1.00 91.38 97 ALA A CA 1
ATOM 790 C C . ALA A 1 97 ? 4.826 -10.872 -4.668 1.00 91.38 97 ALA A C 1
ATOM 792 O O . ALA A 1 97 ? 5.419 -9.810 -4.770 1.00 91.38 97 ALA A O 1
ATOM 793 N N . PHE A 1 98 ? 3.663 -11.105 -5.284 1.00 92.38 98 PHE A N 1
ATOM 794 C CA . PHE A 1 98 ? 2.969 -10.147 -6.155 1.00 92.38 98 PHE A CA 1
ATOM 795 C C . PHE A 1 98 ? 1.867 -9.342 -5.439 1.00 92.38 98 PHE A C 1
ATOM 797 O O . PHE A 1 98 ? 1.038 -8.718 -6.090 1.00 92.38 98 PHE A O 1
ATOM 804 N N . GLY A 1 99 ? 1.812 -9.353 -4.110 1.00 91.06 99 GLY A N 1
ATOM 805 C CA . GLY A 1 99 ? 0.842 -8.550 -3.362 1.00 91.06 99 GLY A CA 1
ATOM 806 C C . GLY A 1 99 ? -0.517 -9.206 -3.118 1.00 91.06 99 GLY A C 1
ATOM 807 O O . GLY A 1 99 ? -1.292 -8.673 -2.337 1.00 91.06 99 GLY A O 1
ATOM 808 N N . ALA A 1 100 ? -0.811 -10.376 -3.700 1.00 92.00 100 ALA A N 1
ATOM 809 C CA . ALA A 1 100 ? -2.017 -11.130 -3.339 1.00 92.00 100 ALA A CA 1
ATOM 810 C C . ALA A 1 100 ? -2.004 -11.509 -1.855 1.00 92.00 100 ALA A C 1
ATOM 812 O O . ALA A 1 100 ? -0.996 -12.001 -1.343 1.00 92.00 100 ALA A O 1
ATOM 813 N N . GLU A 1 101 ? -3.132 -11.340 -1.175 1.00 90.88 101 GLU A N 1
ATOM 814 C CA . GLU A 1 101 ? -3.248 -11.633 0.251 1.00 90.88 101 GLU A CA 1
ATOM 815 C C . GLU A 1 101 ? -3.065 -13.142 0.503 1.00 90.88 101 GLU A C 1
ATOM 817 O O . GLU A 1 101 ? -3.667 -14.008 -0.141 1.00 90.88 101 GLU A O 1
ATOM 822 N N . ARG A 1 102 ? -2.152 -13.477 1.415 1.00 91.31 102 ARG A N 1
ATOM 823 C CA . ARG A 1 102 ? -1.865 -14.846 1.861 1.00 91.31 102 ARG A CA 1
ATOM 824 C C . ARG A 1 102 ? -2.587 -15.156 3.163 1.00 91.31 102 ARG A C 1
ATOM 826 O O . ARG A 1 102 ? -3.104 -16.260 3.323 1.00 91.31 102 ARG A O 1
ATOM 833 N N . TYR A 1 103 ? -2.563 -14.206 4.087 1.00 91.56 103 TYR A N 1
ATOM 834 C CA . TYR A 1 103 ? -3.191 -14.314 5.392 1.00 91.56 103 TYR A CA 1
ATOM 835 C C . TYR A 1 103 ? -3.825 -12.977 5.745 1.00 91.56 103 TYR A C 1
ATOM 837 O O . TYR A 1 103 ? -3.231 -11.926 5.510 1.00 91.56 103 TYR A O 1
ATOM 845 N N . VAL A 1 104 ? -5.031 -13.045 6.303 1.00 90.25 104 VAL A N 1
ATOM 846 C CA . VAL A 1 104 ? -5.809 -11.883 6.714 1.00 90.25 104 VAL A CA 1
ATOM 847 C C . VAL A 1 104 ? -6.372 -12.152 8.095 1.00 90.25 104 VAL A C 1
ATOM 849 O O . VAL A 1 104 ? -7.110 -13.113 8.312 1.00 90.25 104 VAL A O 1
ATOM 852 N N . GLN A 1 105 ? -6.061 -11.261 9.021 1.00 88.81 105 GLN A N 1
ATOM 853 C CA . GLN A 1 105 ? -6.709 -11.172 10.313 1.00 88.81 105 GLN A CA 1
ATOM 854 C C . GLN A 1 105 ? -7.140 -9.728 10.517 1.00 88.81 105 GLN A C 1
ATOM 856 O O . GLN A 1 105 ? -6.311 -8.827 10.605 1.00 88.81 105 GLN A O 1
ATOM 861 N N . ASN A 1 106 ? -8.450 -9.514 10.584 1.00 85.06 106 ASN A N 1
ATOM 862 C CA . ASN A 1 106 ? -9.038 -8.191 10.704 1.00 85.06 106 ASN A CA 1
ATOM 863 C C . ASN A 1 106 ? -9.961 -8.144 11.928 1.00 85.06 106 ASN A C 1
ATOM 865 O O . ASN A 1 106 ? -11.051 -8.710 11.925 1.00 85.06 106 ASN A O 1
ATOM 869 N N . ASN A 1 107 ? -9.501 -7.458 12.973 1.00 83.69 107 ASN A N 1
ATOM 870 C CA . ASN A 1 107 ? -10.218 -7.218 14.223 1.00 83.69 107 ASN A CA 1
ATOM 871 C C . ASN A 1 107 ? -10.773 -5.779 14.294 1.00 83.69 107 ASN A C 1
ATOM 873 O O . ASN A 1 107 ? -11.016 -5.259 15.385 1.00 83.69 107 ASN A O 1
ATOM 877 N N . ALA A 1 108 ? -11.009 -5.124 13.150 1.00 72.94 108 ALA A N 1
ATOM 878 C CA . ALA A 1 108 ? -11.502 -3.742 13.100 1.00 72.94 108 ALA A CA 1
ATOM 879 C C . ALA A 1 108 ? -12.933 -3.561 13.646 1.00 72.94 108 ALA A C 1
ATOM 881 O O . ALA A 1 108 ? -13.366 -2.434 13.856 1.00 72.94 108 ALA A O 1
ATOM 882 N N . ALA A 1 109 ? -13.667 -4.638 13.955 1.00 70.56 109 ALA A N 1
ATOM 883 C CA . ALA A 1 109 ? -14.999 -4.558 14.566 1.00 70.56 109 ALA A CA 1
ATOM 884 C C . ALA A 1 109 ? -15.019 -3.784 15.904 1.00 70.56 109 ALA A C 1
ATOM 886 O O . ALA A 1 109 ? -16.057 -3.245 16.284 1.00 70.56 109 ALA A O 1
ATOM 887 N N . GLY A 1 110 ? -13.882 -3.719 16.611 1.00 70.94 110 GLY A N 1
ATOM 888 C CA . GLY A 1 110 ? -13.705 -2.907 17.822 1.00 70.94 110 GLY A CA 1
ATOM 889 C C . GLY A 1 110 ? -13.206 -1.475 17.580 1.00 70.94 110 GLY A C 1
ATOM 890 O O . GLY A 1 110 ? -13.147 -0.705 18.534 1.00 70.94 110 GLY A O 1
ATOM 891 N N . HIS A 1 111 ? -12.865 -1.123 16.337 1.00 73.94 111 HIS A N 1
ATOM 892 C CA . HIS A 1 111 ? -12.229 0.137 15.940 1.00 73.94 111 HIS A CA 1
ATOM 893 C C . HIS A 1 111 ? -12.940 0.749 14.719 1.00 73.94 111 HIS A C 1
ATOM 895 O O . HIS A 1 111 ? -12.398 0.728 13.614 1.00 73.94 111 HIS A O 1
ATOM 901 N N . PRO A 1 112 ? -14.166 1.280 14.880 1.00 71.06 112 PRO A N 1
ATOM 902 C CA . PRO A 1 112 ? -14.934 1.861 13.774 1.00 71.06 112 PRO A CA 1
ATOM 903 C C . PRO A 1 112 ? -14.257 3.078 13.123 1.00 71.06 112 PRO A C 1
ATOM 905 O O . PRO A 1 112 ? -14.580 3.430 11.992 1.00 71.06 112 PRO A O 1
ATOM 908 N N . GLU A 1 113 ? -13.335 3.732 13.827 1.00 72.31 113 GLU A N 1
ATOM 909 C CA . GLU A 1 113 ? -12.523 4.841 13.326 1.00 72.31 113 GLU A CA 1
ATOM 910 C C . GLU A 1 113 ? -11.317 4.402 12.472 1.00 72.31 113 GLU A C 1
ATOM 912 O O . GLU A 1 113 ? -10.671 5.244 11.847 1.00 72.31 113 GLU A O 1
ATOM 917 N N . TYR A 1 114 ? -11.017 3.101 12.418 1.00 75.44 114 TYR A N 1
ATOM 918 C CA . TYR A 1 114 ? -9.875 2.555 11.695 1.00 75.44 114 TYR A CA 1
ATOM 919 C C . TYR A 1 114 ? -10.265 2.068 10.292 1.00 75.44 114 TYR A C 1
ATOM 921 O O . TYR A 1 114 ? -11.087 1.166 10.139 1.00 75.44 114 TYR A O 1
ATOM 929 N N . ASN A 1 115 ? -9.617 2.617 9.262 1.00 73.81 115 ASN A N 1
ATOM 930 C CA . ASN A 1 115 ? -9.717 2.134 7.885 1.00 73.81 115 ASN A CA 1
ATOM 931 C C . ASN A 1 115 ? -8.312 2.057 7.266 1.00 73.81 115 ASN A C 1
ATOM 933 O O . ASN A 1 115 ? -7.655 3.084 7.074 1.00 73.81 115 ASN A O 1
ATOM 937 N N . LEU A 1 116 ? -7.840 0.839 6.978 1.00 74.06 116 LEU A N 1
ATOM 938 C CA . LEU A 1 116 ? -6.553 0.619 6.320 1.00 74.06 116 LEU A CA 1
ATOM 939 C C . LEU A 1 116 ? -6.709 0.752 4.807 1.00 74.06 116 LEU A C 1
ATOM 941 O O . LEU A 1 116 ? -6.929 -0.224 4.092 1.00 74.06 116 LEU A O 1
ATOM 945 N N . THR A 1 117 ? -6.536 1.977 4.329 1.00 80.69 117 THR A N 1
ATOM 946 C CA . THR A 1 117 ? -6.594 2.279 2.897 1.00 80.69 117 THR A CA 1
ATOM 947 C C . THR A 1 117 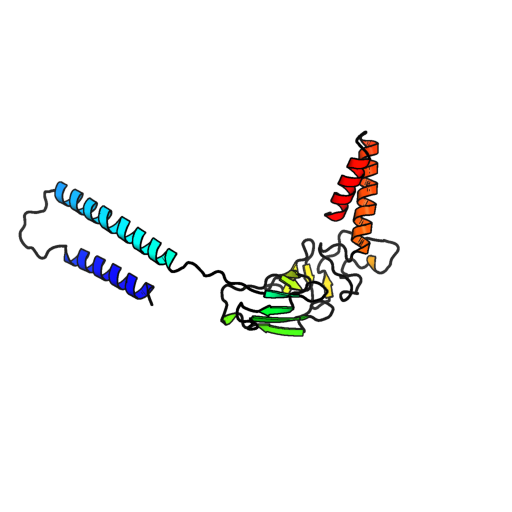? -5.310 1.863 2.166 1.00 80.69 117 THR A C 1
ATOM 949 O O . THR A 1 117 ? -5.378 1.401 1.033 1.00 80.69 117 THR A O 1
ATOM 952 N N . HIS A 1 118 ? -4.143 1.969 2.814 1.00 88.12 118 HIS A N 1
ATOM 953 C CA . HIS A 1 118 ? -2.838 1.661 2.213 1.00 88.12 118 HIS A CA 1
ATOM 954 C C . HIS A 1 118 ? -2.356 0.264 2.628 1.00 88.12 118 HIS A C 1
ATOM 956 O O . HIS A 1 118 ? -2.172 0.007 3.819 1.00 88.12 118 HIS A O 1
ATOM 962 N N . ARG A 1 119 ? -2.139 -0.635 1.659 1.00 89.19 119 ARG A N 1
ATOM 963 C CA . ARG A 1 119 ? -1.797 -2.050 1.907 1.00 89.19 119 ARG A CA 1
ATOM 964 C C . ARG A 1 119 ? -0.454 -2.433 1.272 1.00 89.19 119 ARG A C 1
ATOM 966 O O . ARG A 1 119 ? 0.589 -2.045 1.800 1.00 89.19 119 ARG A O 1
ATOM 973 N N . PHE A 1 120 ? -0.451 -3.186 0.169 1.00 90.62 120 PHE A N 1
ATOM 974 C CA . PHE A 1 120 ? 0.766 -3.639 -0.509 1.00 90.62 120 PHE A CA 1
ATOM 975 C C . PHE A 1 120 ? 1.580 -2.455 -1.047 1.00 90.62 120 PHE A C 1
ATOM 977 O O . PHE A 1 120 ? 1.020 -1.545 -1.662 1.00 90.62 120 PHE A O 1
ATOM 984 N N . THR A 1 121 ? 2.889 -2.439 -0.768 1.00 90.69 121 THR A N 1
ATOM 985 C CA . THR A 1 121 ? 3.839 -1.366 -1.132 1.00 90.69 121 THR A CA 1
ATOM 986 C C . THR A 1 121 ? 3.383 0.056 -0.771 1.00 90.69 121 THR A C 1
ATOM 988 O O . THR A 1 121 ? 3.788 1.026 -1.407 1.00 90.69 121 THR A O 1
ATOM 991 N N . GLY A 1 122 ? 2.498 0.195 0.221 1.00 88.12 122 GLY A N 1
ATOM 992 C CA . GLY A 1 122 ? 1.920 1.481 0.614 1.00 88.12 122 GLY A CA 1
ATOM 993 C C . GLY A 1 122 ? 0.889 2.049 -0.366 1.00 88.12 122 GLY A C 1
ATOM 994 O O . GLY A 1 122 ? 0.511 3.207 -0.223 1.00 88.12 122 GLY A O 1
ATOM 995 N N . GLN A 1 123 ? 0.414 1.263 -1.335 1.00 90.44 123 GLN A N 1
ATOM 996 C CA . GLN A 1 123 ? -0.579 1.701 -2.315 1.00 90.44 123 GLN A CA 1
ATOM 997 C C . GLN A 1 123 ? -2.004 1.492 -1.812 1.00 90.44 123 GLN A C 1
ATOM 999 O O . GLN A 1 123 ? -2.272 0.631 -0.964 1.00 90.44 123 GLN A O 1
ATOM 1004 N N . VAL A 1 124 ? -2.921 2.290 -2.355 1.00 91.38 124 VAL A N 1
ATOM 1005 C CA . VAL A 1 124 ? -4.334 2.252 -1.982 1.00 91.38 124 VAL A CA 1
ATOM 1006 C C . VAL A 1 124 ? -5.005 1.039 -2.613 1.00 91.38 124 VAL A C 1
ATOM 1008 O O . VAL A 1 124 ? -4.974 0.893 -3.834 1.00 91.38 124 VAL A O 1
ATOM 1011 N N . LEU A 1 125 ? -5.612 0.181 -1.791 1.00 91.19 125 LEU A N 1
ATOM 1012 C CA . LEU A 1 125 ? -6.487 -0.881 -2.285 1.00 91.19 125 LEU A CA 1
ATOM 1013 C C . LEU A 1 125 ? -7.898 -0.319 -2.468 1.00 91.19 125 LEU A C 1
ATOM 1015 O O . LEU A 1 125 ? -8.475 0.234 -1.531 1.00 91.19 125 LEU A O 1
ATOM 1019 N N . ASP A 1 126 ? -8.455 -0.503 -3.657 1.00 91.25 126 ASP A N 1
ATOM 1020 C CA . ASP A 1 126 ? -9.881 -0.332 -3.899 1.00 91.25 126 ASP A CA 1
ATOM 1021 C C . ASP A 1 126 ? -10.612 -1.630 -3.527 1.00 91.25 126 ASP A C 1
ATOM 1023 O O . ASP A 1 126 ? -10.477 -2.650 -4.203 1.00 91.25 126 ASP A O 1
ATOM 1027 N N . GLU A 1 127 ? -11.359 -1.610 -2.422 1.00 85.94 127 GLU A N 1
ATOM 1028 C CA . GLU A 1 127 ? -12.044 -2.794 -1.890 1.00 85.94 127 GLU A CA 1
ATOM 1029 C C . GLU A 1 127 ? -13.209 -3.265 -2.776 1.00 85.94 127 GLU A C 1
ATOM 1031 O O . GLU A 1 127 ? -13.560 -4.445 -2.727 1.00 85.94 127 GLU A O 1
ATOM 1036 N N . ASP A 1 128 ? -13.776 -2.385 -3.611 1.00 88.06 128 ASP A N 1
ATOM 1037 C CA . ASP A 1 128 ? -14.887 -2.738 -4.503 1.00 88.06 128 ASP A CA 1
ATOM 1038 C C . ASP A 1 128 ? -14.406 -3.569 -5.702 1.00 88.06 128 ASP A C 1
ATOM 1040 O O . ASP A 1 128 ? -15.118 -4.454 -6.186 1.00 88.06 128 ASP A O 1
ATOM 1044 N N . THR A 1 129 ? -13.195 -3.286 -6.191 1.00 89.69 129 THR A N 1
ATOM 1045 C CA . THR A 1 129 ? -12.610 -3.960 -7.361 1.00 89.69 129 THR A CA 1
ATOM 1046 C C . THR A 1 129 ? -11.532 -4.980 -7.004 1.00 89.69 129 THR A C 1
ATOM 1048 O O . THR A 1 129 ? -11.242 -5.858 -7.815 1.00 89.69 129 THR A O 1
ATOM 1051 N N . GLY A 1 130 ? -10.937 -4.887 -5.812 1.00 90.19 130 GLY A N 1
ATOM 1052 C CA . GLY A 1 130 ? -9.776 -5.683 -5.406 1.00 90.19 130 GLY A CA 1
ATOM 1053 C C . GLY A 1 130 ? -8.470 -5.253 -6.084 1.00 90.19 130 GLY A C 1
ATOM 1054 O O . GLY A 1 130 ? -7.482 -5.986 -6.035 1.00 90.19 130 GLY A O 1
ATOM 1055 N N . LEU A 1 131 ? -8.454 -4.084 -6.732 1.00 93.31 131 LEU A N 1
ATOM 1056 C CA . LEU A 1 131 ? -7.302 -3.569 -7.466 1.00 93.31 131 LEU A CA 1
ATOM 1057 C C . LEU A 1 131 ? -6.548 -2.526 -6.644 1.00 93.31 131 LEU A C 1
ATOM 1059 O O . LEU A 1 131 ? -7.127 -1.734 -5.902 1.00 93.31 131 LEU A O 1
ATOM 1063 N N . TYR A 1 132 ? -5.235 -2.482 -6.828 1.00 93.75 132 TYR A N 1
ATOM 1064 C CA . TYR A 1 132 ? -4.393 -1.447 -6.245 1.00 93.75 132 TYR A CA 1
ATOM 1065 C C . TYR A 1 132 ? -4.274 -0.248 -7.176 1.00 93.75 132 TYR A C 1
ATOM 1067 O O . TYR A 1 132 ? -3.953 -0.396 -8.357 1.00 93.75 132 TYR A O 1
ATOM 1075 N N . TYR A 1 133 ? -4.468 0.950 -6.638 1.00 92.69 133 TYR A N 1
ATOM 1076 C CA . TYR A 1 133 ? -4.281 2.193 -7.371 1.00 92.69 133 TYR A CA 1
ATOM 1077 C C . TYR A 1 133 ? -2.841 2.695 -7.227 1.00 92.69 133 TYR A C 1
ATOM 1079 O O . TYR A 1 133 ? -2.430 3.115 -6.149 1.00 92.69 133 TYR A O 1
ATOM 1087 N N . TYR A 1 134 ? -2.094 2.674 -8.333 1.00 90.38 134 TYR A N 1
ATOM 1088 C CA . TYR A 1 134 ? -0.696 3.111 -8.425 1.00 90.38 134 TYR A CA 1
ATOM 1089 C C . TYR A 1 134 ? -0.578 4.487 -9.101 1.00 90.38 134 TYR A C 1
ATOM 1091 O O . TYR A 1 134 ? 0.323 4.708 -9.898 1.00 90.38 134 TYR A O 1
ATOM 1099 N N . ASN A 1 135 ? -1.506 5.412 -8.833 1.00 87.12 135 ASN A N 1
ATOM 1100 C CA . ASN A 1 135 ? -1.605 6.755 -9.434 1.00 87.12 135 ASN A CA 1
ATOM 1101 C C . ASN A 1 135 ? -1.894 6.792 -10.945 1.00 87.12 135 ASN A C 1
ATOM 1103 O O . ASN A 1 135 ? -2.860 7.422 -11.366 1.00 87.12 135 ASN A O 1
ATOM 1107 N N . ALA A 1 136 ? -1.084 6.131 -11.767 1.00 86.06 136 ALA A N 1
ATOM 1108 C CA . ALA A 1 136 ? -1.257 6.099 -13.215 1.00 86.06 136 ALA A CA 1
ATOM 1109 C C . ALA A 1 136 ? -2.097 4.913 -13.703 1.00 86.06 136 ALA A C 1
ATOM 1111 O O . ALA A 1 136 ? -2.803 5.017 -14.707 1.00 86.06 136 ALA A O 1
ATOM 1112 N N . ARG A 1 137 ? -1.998 3.768 -13.017 1.00 92.12 137 ARG A N 1
ATOM 1113 C CA . ARG A 1 137 ? -2.592 2.495 -13.445 1.00 92.12 137 ARG A CA 1
ATOM 1114 C C . ARG A 1 137 ? -3.187 1.729 -12.272 1.00 92.12 137 ARG A C 1
ATOM 1116 O O . ARG A 1 137 ? -2.768 1.888 -11.127 1.00 92.12 137 ARG A O 1
ATOM 1123 N N . TYR A 1 138 ? -4.119 0.838 -12.594 1.00 93.88 138 TYR A N 1
ATOM 1124 C CA . TYR A 1 138 ? -4.630 -0.156 -11.657 1.00 93.88 138 TYR A CA 1
ATOM 1125 C C . TYR A 1 138 ? -3.838 -1.457 -11.770 1.00 93.88 138 TYR A C 1
ATOM 1127 O O . TYR A 1 138 ? -3.668 -1.998 -12.870 1.00 93.88 138 TYR A O 1
ATOM 1135 N N . TYR A 1 139 ? -3.375 -1.956 -10.632 1.00 95.06 139 TYR A N 1
ATOM 1136 C CA . TYR A 1 139 ? -2.620 -3.192 -10.492 1.00 95.06 139 TYR A CA 1
ATOM 1137 C C . TYR A 1 139 ? -3.499 -4.306 -9.931 1.00 95.06 139 TYR A C 1
ATOM 1139 O O . TYR A 1 139 ? -4.187 -4.117 -8.929 1.00 95.06 139 TYR A O 1
ATOM 1147 N N . ASP A 1 140 ? -3.444 -5.467 -10.575 1.00 94.94 140 ASP A N 1
ATOM 1148 C CA . ASP A 1 140 ? -4.110 -6.682 -10.132 1.00 94.94 140 ASP A CA 1
ATOM 1149 C C . ASP A 1 140 ? -3.109 -7.565 -9.360 1.00 94.94 140 ASP A C 1
ATOM 1151 O O . ASP A 1 140 ? -2.157 -8.090 -9.958 1.00 94.94 140 ASP A O 1
ATOM 1155 N N . PRO A 1 141 ? -3.299 -7.742 -8.040 1.00 92.94 141 PRO A N 1
ATOM 1156 C CA . PRO A 1 141 ? -2.405 -8.542 -7.213 1.00 92.94 141 PRO A CA 1
ATOM 1157 C C . PRO A 1 141 ? -2.559 -10.056 -7.422 1.00 92.94 141 PRO A C 1
ATOM 1159 O O . PRO A 1 141 ? -1.613 -10.797 -7.139 1.00 92.94 141 PRO A O 1
ATOM 1162 N N . GLU A 1 142 ? -3.709 -10.535 -7.913 1.00 91.94 142 GLU A N 1
ATOM 1163 C CA . GLU A 1 142 ? -3.942 -11.958 -8.187 1.00 91.94 142 GLU A CA 1
ATOM 1164 C C . GLU A 1 142 ? -3.240 -12.398 -9.472 1.00 91.94 142 GLU A C 1
ATOM 1166 O O . GLU A 1 142 ? -2.597 -13.452 -9.504 1.00 91.94 142 GLU A O 1
ATOM 1171 N N . LEU A 1 143 ? -3.318 -11.566 -10.514 1.00 91.81 143 LEU A N 1
ATOM 1172 C CA . LEU A 1 143 ? -2.601 -11.787 -11.773 1.00 91.81 143 LEU A CA 1
ATOM 1173 C C . LEU A 1 143 ? -1.119 -11.399 -11.686 1.00 91.81 143 LEU A C 1
ATOM 1175 O O . LEU A 1 143 ? -0.306 -11.878 -12.482 1.00 91.81 143 LEU A O 1
ATOM 1179 N N . GLY A 1 144 ? -0.769 -10.518 -10.748 1.00 92.12 144 GLY A N 1
ATOM 1180 C CA . GLY A 1 144 ? 0.577 -9.976 -10.589 1.00 92.12 144 GLY A CA 1
ATOM 1181 C C . GLY A 1 144 ? 0.973 -9.001 -11.699 1.00 92.12 144 GLY A C 1
ATOM 1182 O O . GLY A 1 144 ? 2.142 -8.950 -12.095 1.00 92.12 144 GLY A O 1
ATOM 1183 N N . ARG A 1 145 ? -0.001 -8.281 -12.270 1.00 93.19 145 ARG A N 1
ATOM 1184 C CA . ARG A 1 145 ? 0.170 -7.436 -13.465 1.00 93.19 145 ARG A CA 1
ATOM 118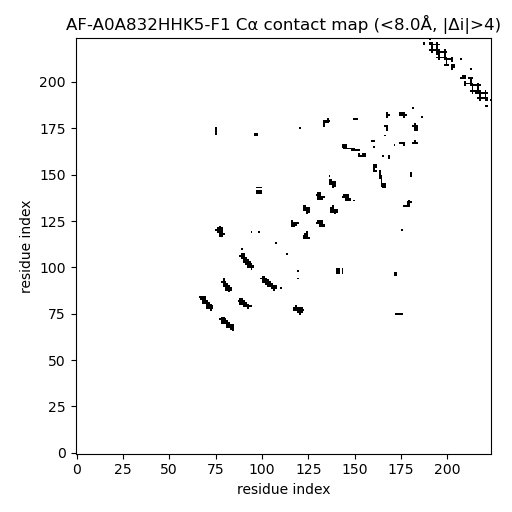5 C C . ARG A 1 145 ? -0.713 -6.197 -13.420 1.00 93.19 145 ARG A C 1
ATOM 1187 O O . ARG A 1 145 ? -1.747 -6.177 -12.762 1.00 93.19 145 ARG A O 1
ATOM 1194 N N . PHE A 1 146 ? -0.336 -5.172 -14.178 1.00 93.75 146 PHE A N 1
ATOM 1195 C CA . PHE A 1 146 ? -1.224 -4.036 -14.408 1.00 93.75 146 PHE A CA 1
ATOM 1196 C C . PHE A 1 146 ? -2.391 -4.428 -15.316 1.00 93.75 146 PHE A C 1
ATOM 1198 O O . PHE A 1 146 ? -2.250 -5.257 -16.213 1.00 93.75 146 PHE A O 1
ATOM 1205 N N . THR A 1 147 ? -3.540 -3.792 -15.105 1.00 93.50 147 THR A N 1
ATOM 1206 C CA . THR A 1 147 ? -4.743 -3.953 -15.941 1.00 93.50 147 THR A CA 1
ATOM 1207 C C . THR A 1 147 ? -4.665 -3.146 -17.240 1.00 93.50 147 THR A C 1
ATOM 1209 O O . THR A 1 147 ? -5.361 -3.438 -18.211 1.00 93.50 147 THR A O 1
ATOM 1212 N N . GLN A 1 148 ? -3.798 -2.133 -17.269 1.00 91.06 148 GLN A N 1
ATOM 1213 C CA . GLN A 1 148 ? -3.622 -1.203 -18.377 1.00 91.06 148 GLN A CA 1
ATOM 1214 C C . GLN A 1 148 ? -2.165 -1.214 -18.859 1.00 91.06 148 GLN A C 1
ATOM 1216 O O . GLN A 1 148 ? -1.247 -1.349 -18.042 1.00 91.06 148 GLN A O 1
ATOM 1221 N N . PRO A 1 149 ? -1.928 -1.062 -20.174 1.00 88.25 149 PRO A N 1
ATOM 1222 C CA . PRO A 1 149 ? -0.577 -1.011 -20.705 1.00 88.25 149 PRO A CA 1
ATOM 1223 C C . PRO A 1 149 ? 0.106 0.304 -20.313 1.00 88.25 149 PRO A C 1
ATOM 1225 O O . PRO A 1 149 ? -0.502 1.370 -20.387 1.00 88.25 149 PRO A O 1
ATOM 1228 N N . ASP A 1 150 ? 1.386 0.229 -19.960 1.00 85.25 150 ASP A N 1
ATOM 1229 C CA . ASP A 1 150 ? 2.222 1.398 -19.676 1.00 85.25 150 ASP A CA 1
ATOM 1230 C C . ASP A 1 150 ? 2.303 2.349 -20.872 1.00 85.25 150 ASP A C 1
ATOM 1232 O O . ASP A 1 150 ? 2.512 1.893 -21.992 1.00 85.25 150 ASP A O 1
ATOM 1236 N N . THR A 1 151 ? 2.175 3.657 -20.686 1.00 81.38 151 THR A N 1
ATOM 1237 C CA . THR A 1 151 ? 2.420 4.637 -21.757 1.00 81.38 151 THR A CA 1
ATOM 1238 C C . THR A 1 151 ? 3.905 4.765 -22.092 1.00 81.38 151 THR A C 1
ATOM 1240 O O . THR A 1 151 ? 4.235 5.106 -23.230 1.00 81.38 151 THR A O 1
ATOM 1243 N N . LEU A 1 152 ? 4.785 4.450 -21.140 1.00 72.44 152 LEU A N 1
ATOM 1244 C CA . LEU A 1 152 ? 6.231 4.524 -21.278 1.00 72.44 152 LEU A CA 1
ATOM 1245 C C . LEU A 1 152 ? 6.810 3.136 -21.575 1.00 72.44 152 LEU A C 1
ATOM 1247 O O . LEU A 1 152 ? 6.419 2.130 -20.989 1.00 72.44 152 LEU A O 1
ATOM 1251 N N . VAL A 1 153 ? 7.756 3.079 -22.511 1.00 71.00 153 VAL A N 1
ATOM 1252 C CA . VAL A 1 153 ? 8.573 1.888 -22.773 1.00 71.00 153 VAL A CA 1
ATOM 1253 C C . VAL A 1 153 ? 10.016 2.293 -22.485 1.00 71.00 153 VAL A C 1
ATOM 1255 O O . VAL A 1 153 ? 10.602 2.995 -23.310 1.00 71.00 153 VAL A O 1
ATOM 1258 N N . PRO A 1 154 ? 10.579 1.914 -21.321 1.00 62.44 154 PRO A N 1
ATOM 1259 C CA . PRO A 1 154 ? 11.882 2.414 -20.878 1.00 62.44 154 PRO A CA 1
ATOM 1260 C C . PRO A 1 154 ? 13.020 2.078 -21.846 1.00 62.44 154 PRO A C 1
ATOM 1262 O O . PRO A 1 154 ? 13.920 2.885 -22.060 1.00 62.44 154 PRO A O 1
ATOM 1265 N N . ASN A 1 155 ? 12.972 0.891 -22.455 1.00 67.56 155 ASN A N 1
ATOM 1266 C CA . ASN A 1 155 ? 13.977 0.426 -23.401 1.00 67.56 155 ASN A CA 1
ATOM 1267 C C . ASN A 1 155 ? 13.317 -0.435 -24.490 1.00 67.56 155 ASN A C 1
ATOM 1269 O O . ASN A 1 155 ? 12.543 -1.334 -24.175 1.00 67.56 155 ASN A O 1
ATOM 1273 N N . ALA A 1 156 ? 13.588 -0.160 -25.764 1.00 68.81 156 ALA A N 1
ATOM 1274 C CA . ALA A 1 156 ? 13.079 -0.974 -26.872 1.00 68.81 156 ALA A CA 1
ATOM 1275 C C . ALA A 1 156 ? 13.969 -2.196 -27.168 1.00 68.81 156 ALA A C 1
ATOM 1277 O O . ALA A 1 156 ? 13.506 -3.145 -27.800 1.00 68.81 156 ALA A O 1
ATOM 1278 N N . ASP A 1 157 ? 15.220 -2.175 -26.698 1.00 72.62 157 ASP A N 1
ATOM 1279 C CA . ASP A 1 157 ? 16.214 -3.222 -26.947 1.00 72.62 157 ASP A CA 1
ATOM 1280 C C . ASP A 1 157 ? 16.145 -4.363 -25.917 1.00 72.62 157 ASP A C 1
ATOM 1282 O O . ASP A 1 157 ? 16.652 -5.456 -26.172 1.00 72.62 157 ASP A O 1
ATOM 1286 N N . ASP A 1 158 ? 15.505 -4.137 -24.763 1.00 73.19 158 ASP A N 1
ATOM 1287 C CA . ASP A 1 158 ? 15.249 -5.185 -23.775 1.00 73.19 158 ASP A CA 1
ATOM 1288 C C . ASP A 1 158 ? 13.882 -5.851 -24.048 1.00 73.19 158 ASP A C 1
ATOM 1290 O O . ASP A 1 158 ? 12.834 -5.205 -23.984 1.00 73.19 158 ASP A O 1
ATOM 1294 N N . PRO A 1 159 ? 13.832 -7.160 -24.349 1.00 78.06 159 PRO A N 1
ATOM 1295 C CA . PRO A 1 159 ? 12.568 -7.850 -24.583 1.00 78.06 159 PRO A CA 1
ATOM 1296 C C . PRO A 1 159 ? 11.642 -7.885 -23.353 1.00 78.06 159 PRO A C 1
ATOM 1298 O O . PRO A 1 159 ? 10.434 -8.064 -23.522 1.00 78.06 159 PRO A O 1
ATOM 1301 N N . GLN A 1 160 ? 12.158 -7.713 -22.127 1.00 73.88 160 GLN A N 1
ATOM 1302 C CA . GLN A 1 160 ? 11.333 -7.670 -20.910 1.00 73.88 160 GLN A CA 1
ATOM 1303 C C . GLN A 1 160 ? 10.534 -6.366 -20.785 1.00 73.88 160 GLN A C 1
ATOM 1305 O O . GLN A 1 160 ? 9.369 -6.400 -20.386 1.00 73.88 160 GLN A O 1
ATOM 1310 N N . THR A 1 161 ? 11.104 -5.229 -21.183 1.00 72.44 161 THR A N 1
ATOM 1311 C CA . THR A 1 161 ? 10.437 -3.914 -21.130 1.00 72.44 161 THR A CA 1
ATOM 1312 C C . THR A 1 161 ? 9.367 -3.747 -22.210 1.00 72.44 161 THR A C 1
ATOM 1314 O O . THR A 1 161 ? 8.480 -2.905 -22.074 1.00 72.44 161 THR A O 1
ATOM 1317 N N . LEU A 1 162 ? 9.369 -4.592 -23.248 1.00 78.88 162 LEU A N 1
ATOM 1318 C CA . LEU A 1 162 ? 8.286 -4.648 -24.239 1.00 78.88 162 LEU A CA 1
ATOM 1319 C C . LEU A 1 162 ? 6.959 -5.145 -23.640 1.00 78.88 162 LEU A C 1
ATOM 1321 O O . LEU A 1 162 ? 5.882 -4.880 -24.185 1.00 78.88 162 LEU A O 1
ATOM 1325 N N . ASN A 1 163 ? 7.003 -5.848 -22.506 1.00 85.62 163 ASN A N 1
ATOM 1326 C CA . ASN A 1 163 ? 5.806 -6.271 -21.794 1.00 85.62 163 ASN A CA 1
ATOM 1327 C C . ASN A 1 163 ? 5.249 -5.129 -20.927 1.00 85.62 163 ASN A C 1
ATOM 1329 O O . ASN A 1 163 ? 5.483 -5.057 -19.723 1.00 85.62 163 ASN A O 1
ATOM 1333 N N . ARG A 1 164 ? 4.418 -4.287 -21.546 1.00 86.50 164 ARG A N 1
ATOM 1334 C CA . ARG A 1 164 ? 3.802 -3.083 -20.949 1.00 86.50 164 ARG A CA 1
ATOM 1335 C C . ARG A 1 164 ? 2.856 -3.334 -19.762 1.00 86.50 164 ARG A C 1
ATOM 1337 O O . ARG A 1 164 ? 2.370 -2.378 -19.169 1.00 86.50 164 ARG A O 1
ATOM 1344 N N . TYR A 1 165 ? 2.570 -4.591 -19.428 1.00 89.31 165 TYR A N 1
ATOM 1345 C CA . TYR A 1 165 ? 1.734 -4.977 -18.283 1.00 89.31 165 TYR A CA 1
ATOM 1346 C C . TYR A 1 165 ? 2.549 -5.549 -17.115 1.00 89.31 165 TYR A C 1
ATOM 1348 O O . TYR A 1 165 ? 1.975 -5.888 -16.079 1.00 89.31 165 TYR A O 1
ATOM 1356 N N . ALA A 1 166 ? 3.862 -5.731 -17.289 1.00 88.75 166 ALA A N 1
ATOM 1357 C CA . ALA A 1 166 ? 4.720 -6.298 -16.258 1.00 88.75 166 ALA A CA 1
ATOM 1358 C C . ALA A 1 166 ? 4.788 -5.375 -15.040 1.00 88.75 166 ALA A C 1
ATOM 1360 O O . ALA A 1 166 ? 5.019 -4.177 -15.177 1.00 88.75 166 ALA A O 1
ATOM 1361 N N . TYR A 1 167 ? 4.655 -5.954 -13.851 1.00 88.06 167 TYR A N 1
ATOM 1362 C CA . TYR A 1 167 ? 4.965 -5.263 -12.609 1.00 88.06 167 TYR A CA 1
ATOM 1363 C C . TYR A 1 167 ? 6.419 -5.532 -12.224 1.00 88.06 167 TYR A C 1
ATOM 1365 O O . TYR A 1 167 ? 6.842 -6.693 -12.161 1.00 88.06 167 TYR A O 1
ATOM 1373 N N . CYS A 1 168 ? 7.192 -4.470 -11.981 1.00 86.00 168 CYS A N 1
ATOM 1374 C CA . CYS A 1 168 ? 8.553 -4.558 -11.445 1.00 86.00 168 CYS A CA 1
ATOM 1375 C C . CYS A 1 168 ? 9.497 -5.512 -12.212 1.00 86.00 168 CYS A C 1
ATOM 1377 O O . CYS A 1 168 ? 10.287 -6.239 -11.606 1.00 86.00 168 CYS A O 1
ATOM 1379 N N . GLY A 1 169 ? 9.359 -5.606 -13.542 1.00 84.00 169 GLY A N 1
ATOM 1380 C CA . GLY A 1 169 ? 10.151 -6.525 -14.373 1.00 84.00 169 GLY A CA 1
ATOM 1381 C C . GLY A 1 169 ? 9.979 -8.014 -14.025 1.00 84.00 169 GLY A C 1
ATOM 1382 O O . GLY A 1 169 ? 10.876 -8.815 -14.286 1.00 84.00 169 GLY A O 1
ATOM 1383 N N . ASN A 1 170 ? 8.844 -8.398 -13.426 1.00 87.56 170 ASN A N 1
ATOM 1384 C CA . ASN A 1 170 ? 8.578 -9.713 -12.822 1.00 87.56 170 ASN A CA 1
ATOM 1385 C C . ASN A 1 170 ? 9.448 -10.043 -11.588 1.00 87.56 170 ASN A C 1
ATOM 1387 O O . ASN A 1 170 ? 9.568 -11.213 -11.221 1.00 87.56 170 ASN A O 1
ATOM 1391 N N . ASN A 1 171 ? 10.033 -9.041 -10.921 1.00 87.94 171 ASN A N 1
ATOM 1392 C CA . ASN A 1 171 ? 10.769 -9.210 -9.664 1.00 87.94 171 ASN A CA 1
ATOM 1393 C C . ASN A 1 171 ? 10.243 -8.274 -8.550 1.00 87.94 171 ASN A C 1
ATOM 1395 O O . ASN A 1 171 ? 10.941 -7.351 -8.117 1.00 87.94 171 ASN A O 1
ATOM 1399 N N . PRO A 1 172 ? 9.019 -8.525 -8.051 1.00 87.75 172 PRO A N 1
ATOM 1400 C CA . PRO A 1 172 ? 8.347 -7.672 -7.064 1.00 87.75 172 PRO A CA 1
ATOM 1401 C C . PRO A 1 172 ? 8.907 -7.792 -5.637 1.00 87.75 172 PRO A C 1
ATOM 1403 O O . PRO A 1 172 ? 8.550 -7.013 -4.767 1.00 87.75 172 PRO A O 1
ATOM 1406 N N . VAL A 1 173 ? 9.785 -8.767 -5.366 1.00 87.69 173 VAL A N 1
ATOM 1407 C CA . VAL A 1 173 ? 10.412 -8.935 -4.039 1.00 87.69 173 VAL A CA 1
ATOM 1408 C C . VAL A 1 173 ? 11.550 -7.936 -3.834 1.00 87.69 173 VAL A C 1
ATOM 1410 O O . VAL A 1 173 ? 11.884 -7.597 -2.698 1.00 87.69 173 VAL A O 1
ATOM 1413 N N . LYS A 1 174 ? 12.169 -7.492 -4.933 1.00 85.62 174 LYS A N 1
ATOM 1414 C CA . LYS A 1 174 ? 13.297 -6.559 -4.926 1.00 85.62 174 LYS A CA 1
ATOM 1415 C C . LYS A 1 174 ? 12.876 -5.134 -5.277 1.00 85.62 174 LYS A C 1
ATOM 1417 O O . LYS A 1 174 ? 13.455 -4.195 -4.737 1.00 85.62 174 LYS A O 1
ATOM 1422 N N . TYR A 1 175 ? 11.936 -4.981 -6.205 1.00 85.62 175 TYR A N 1
ATOM 1423 C CA . TYR A 1 175 ? 11.562 -3.684 -6.756 1.00 85.62 175 TYR A CA 1
ATOM 1424 C C . TYR A 1 175 ? 10.138 -3.294 -6.365 1.00 85.62 175 TYR A C 1
ATOM 1426 O O . TYR A 1 175 ? 9.274 -4.148 -6.186 1.00 85.62 175 TYR A O 1
ATOM 1434 N N . VAL A 1 176 ? 9.932 -1.984 -6.261 1.00 86.94 176 VAL A N 1
ATOM 1435 C CA . VAL A 1 176 ? 8.643 -1.329 -6.030 1.00 86.94 176 VAL A CA 1
ATOM 1436 C C . VAL A 1 176 ? 8.475 -0.265 -7.106 1.00 86.94 176 VAL A C 1
ATOM 1438 O O . VAL A 1 176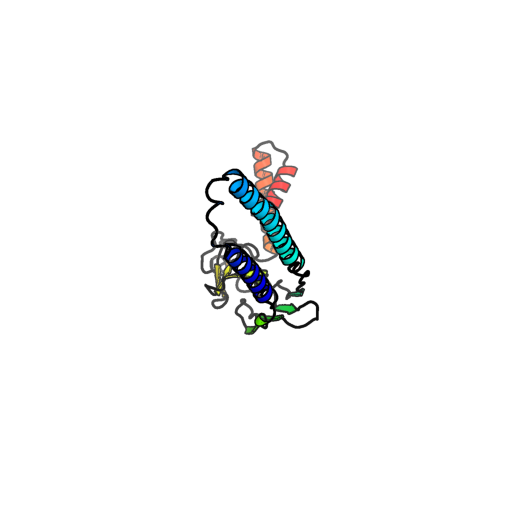 ? 9.461 0.378 -7.481 1.00 86.94 176 VAL A O 1
ATOM 1441 N N . ASP A 1 177 ? 7.244 -0.085 -7.576 1.00 87.19 177 ASP A N 1
ATOM 1442 C CA . ASP A 1 177 ? 6.845 0.988 -8.488 1.00 87.19 177 ASP A CA 1
ATOM 1443 C C . ASP A 1 177 ? 5.981 2.010 -7.723 1.00 87.19 177 ASP A C 1
ATOM 1445 O O . ASP A 1 177 ? 4.827 1.723 -7.415 1.00 87.19 177 ASP A O 1
ATOM 1449 N N . PRO A 1 178 ? 6.509 3.183 -7.335 1.00 84.44 178 PRO A N 1
ATOM 1450 C CA . PRO A 1 178 ? 5.725 4.186 -6.611 1.00 84.44 178 PRO A CA 1
ATOM 1451 C C . PRO A 1 178 ? 4.738 4.966 -7.495 1.00 84.44 178 PRO A C 1
ATOM 1453 O O . PRO A 1 178 ? 3.710 5.435 -7.000 1.00 84.44 178 PRO A O 1
ATOM 1456 N N . THR A 1 179 ? 5.054 5.143 -8.782 1.00 82.50 179 THR A N 1
ATOM 1457 C CA . THR A 1 179 ? 4.320 6.032 -9.706 1.00 82.50 179 THR A CA 1
ATOM 1458 C C . THR A 1 179 ? 3.377 5.284 -10.642 1.00 82.50 179 THR A C 1
ATOM 1460 O O . THR A 1 179 ? 2.542 5.909 -11.296 1.00 82.50 179 THR A O 1
ATOM 1463 N N . GLY A 1 180 ? 3.503 3.959 -10.705 1.00 82.25 180 GLY A N 1
ATOM 1464 C CA . GLY A 1 180 ? 2.805 3.115 -11.658 1.00 82.25 180 GLY A CA 1
ATOM 1465 C C . GLY A 1 180 ? 3.408 3.182 -13.057 1.00 82.25 180 GLY A C 1
ATOM 1466 O O . GLY A 1 180 ? 2.678 2.905 -14.000 1.00 82.25 180 GLY A O 1
ATOM 1467 N N . HIS A 1 181 ? 4.679 3.551 -13.223 1.00 78.44 181 HIS A N 1
ATOM 1468 C CA . HIS A 1 181 ? 5.367 3.636 -14.525 1.00 78.44 181 HIS A CA 1
ATOM 1469 C C . HIS A 1 181 ? 6.815 3.131 -14.494 1.00 78.44 181 HIS A C 1
ATOM 1471 O O . HIS A 1 181 ? 7.341 2.703 -15.520 1.00 78.44 181 HIS A O 1
ATOM 1477 N N . VAL A 1 182 ? 7.481 3.204 -13.343 1.00 70.12 182 VAL A N 1
ATOM 1478 C CA . VAL A 1 182 ? 8.927 2.971 -13.227 1.00 70.12 182 VAL A CA 1
ATOM 1479 C C . VAL A 1 182 ? 9.236 2.293 -11.905 1.00 70.12 182 VAL A C 1
ATOM 1481 O O . VAL A 1 182 ? 8.700 2.661 -10.863 1.00 70.12 182 VAL A O 1
ATOM 1484 N N . PHE A 1 183 ? 10.124 1.299 -11.933 1.00 66.94 183 PHE A N 1
ATOM 1485 C CA . PHE A 1 183 ? 10.424 0.477 -10.766 1.00 66.94 183 PHE A CA 1
ATOM 1486 C C . PHE A 1 183 ? 11.902 0.560 -10.369 1.00 66.94 183 PHE A C 1
ATOM 1488 O O . PHE A 1 183 ? 12.802 0.363 -11.178 1.00 66.94 183 PHE A O 1
ATOM 1495 N N . GLY A 1 184 ? 12.160 0.769 -9.074 1.00 59.81 184 GLY A N 1
ATOM 149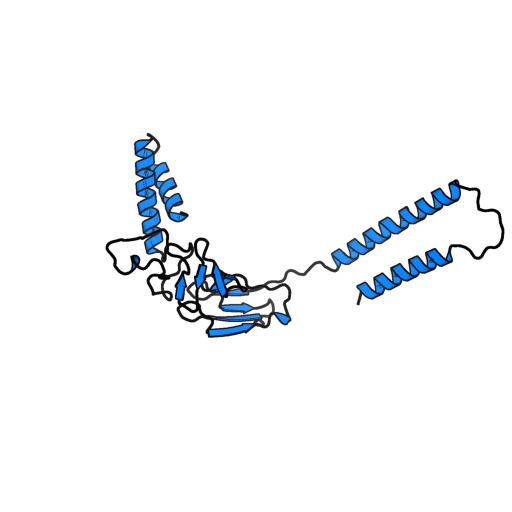6 C CA . GLY A 1 184 ? 13.510 0.749 -8.499 1.00 59.81 184 GLY A CA 1
ATOM 1497 C C . GLY A 1 184 ? 14.278 2.082 -8.492 1.00 59.81 184 GLY A C 1
ATOM 1498 O O . GLY A 1 184 ? 13.914 3.070 -9.116 1.00 59.81 184 GLY A O 1
ATOM 1499 N N . ILE A 1 185 ? 15.372 2.096 -7.723 1.00 50.66 185 ILE A N 1
ATOM 1500 C CA . ILE A 1 185 ? 16.242 3.267 -7.494 1.00 50.66 185 ILE A CA 1
ATOM 1501 C C . ILE A 1 185 ? 17.149 3.543 -8.711 1.00 50.66 185 ILE A C 1
ATOM 1503 O O . ILE A 1 185 ? 17.527 4.689 -8.943 1.00 50.66 185 ILE A O 1
ATOM 1507 N N . ASP A 1 186 ? 17.464 2.519 -9.512 1.00 49.53 186 ASP A N 1
ATOM 1508 C CA . ASP A 1 186 ? 18.248 2.680 -10.748 1.00 49.53 186 ASP A CA 1
ATOM 1509 C C . ASP A 1 186 ? 17.499 3.532 -11.790 1.00 49.53 186 ASP A C 1
ATOM 1511 O O . ASP A 1 186 ? 18.115 4.358 -12.465 1.00 49.53 186 ASP A O 1
ATOM 1515 N N . ASP A 1 187 ? 16.167 3.442 -11.840 1.00 52.50 187 ASP A N 1
ATOM 1516 C CA . ASP A 1 187 ? 15.350 4.250 -12.750 1.00 52.50 187 ASP A CA 1
ATOM 1517 C C . ASP A 1 187 ? 15.146 5.688 -12.252 1.00 52.50 187 ASP A C 1
ATOM 1519 O O . ASP A 1 187 ? 14.972 6.599 -13.057 1.00 52.50 187 ASP A O 1
ATOM 1523 N N . LEU A 1 188 ? 15.272 5.937 -10.942 1.00 56.78 188 LEU A N 1
ATOM 1524 C CA . LEU A 1 188 ? 15.318 7.295 -10.388 1.00 56.78 188 LEU A CA 1
ATOM 1525 C C . LEU A 1 188 ? 16.571 8.039 -10.867 1.00 56.78 188 LEU A C 1
ATOM 1527 O O . LEU A 1 188 ? 16.518 9.221 -11.203 1.00 56.78 188 LEU A O 1
ATOM 1531 N N . ILE A 1 189 ? 17.705 7.332 -10.935 1.00 59.81 189 ILE A N 1
ATOM 1532 C CA . ILE A 1 189 ? 18.941 7.867 -11.512 1.00 59.81 189 ILE A CA 1
ATOM 1533 C C . ILE A 1 189 ? 18.748 8.111 -13.008 1.00 59.81 189 ILE A C 1
ATOM 1535 O O . ILE A 1 189 ? 19.175 9.153 -13.495 1.00 59.81 189 ILE A O 1
ATOM 1539 N N . ILE A 1 190 ? 18.062 7.224 -13.733 1.00 61.94 190 ILE A N 1
ATOM 1540 C CA . ILE A 1 190 ? 17.745 7.436 -15.153 1.00 61.94 190 ILE A CA 1
ATOM 1541 C C . ILE A 1 190 ? 16.833 8.657 -15.348 1.00 61.94 190 ILE A C 1
ATOM 1543 O O . ILE A 1 190 ? 17.141 9.497 -16.191 1.00 61.94 190 ILE A O 1
ATOM 1547 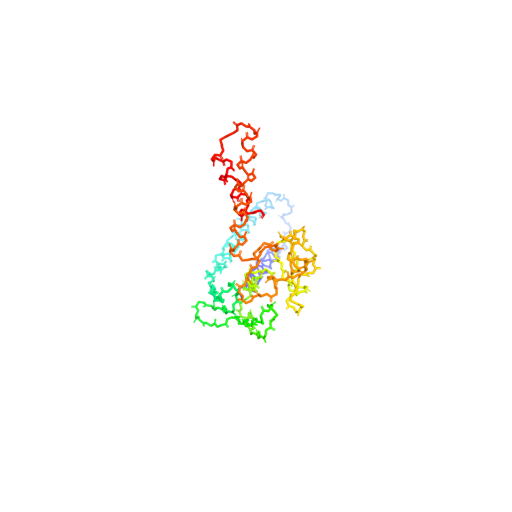N N . GLY A 1 191 ? 15.781 8.825 -14.542 1.00 64.38 191 GLY A N 1
ATOM 1548 C CA . GLY A 1 191 ? 14.905 10.002 -14.564 1.00 64.38 191 GLY A CA 1
ATOM 1549 C C . GLY A 1 191 ? 15.666 11.301 -14.284 1.00 64.38 191 GLY A C 1
ATOM 1550 O O . GLY A 1 191 ? 15.537 12.275 -15.029 1.00 64.38 191 GLY A O 1
ATOM 1551 N N . ILE A 1 192 ? 16.567 11.296 -13.295 1.00 72.88 192 ILE A N 1
ATOM 1552 C CA . ILE A 1 192 ? 17.479 12.417 -13.021 1.00 72.88 192 ILE A CA 1
ATOM 1553 C C . ILE A 1 192 ? 18.440 12.651 -14.200 1.00 72.88 192 ILE A C 1
ATOM 1555 O O . ILE A 1 192 ? 18.653 13.793 -14.598 1.00 72.88 192 ILE A O 1
ATOM 1559 N N . VAL A 1 193 ? 19.030 11.613 -14.794 1.00 73.75 193 VAL A N 1
ATOM 1560 C CA . VAL A 1 193 ? 20.003 11.736 -15.898 1.00 73.75 193 VAL A CA 1
ATOM 1561 C C . VAL A 1 193 ? 19.338 12.245 -17.182 1.00 73.75 193 VAL A C 1
ATOM 1563 O O . VAL A 1 193 ? 19.870 13.132 -17.850 1.00 73.75 193 VAL A O 1
ATOM 1566 N N . ILE A 1 194 ? 18.146 11.756 -17.512 1.00 75.00 194 ILE A N 1
ATOM 1567 C CA . ILE A 1 194 ? 17.367 12.235 -18.660 1.00 75.00 194 ILE A CA 1
ATOM 1568 C C . ILE A 1 194 ? 16.863 13.658 -18.390 1.00 75.00 194 ILE A C 1
ATOM 1570 O O . ILE A 1 194 ? 17.021 14.545 -19.231 1.00 75.00 194 ILE A O 1
ATOM 1574 N N . GLY A 1 195 ? 16.327 13.906 -17.195 1.00 78.62 195 GLY A N 1
ATOM 1575 C CA . GLY A 1 195 ? 15.851 15.216 -16.767 1.00 78.62 195 GLY A CA 1
ATOM 1576 C C . GLY A 1 195 ? 16.951 16.279 -16.785 1.00 78.62 195 GLY A C 1
ATOM 1577 O O . GLY A 1 195 ? 16.755 17.360 -17.338 1.00 78.62 195 GLY A O 1
ATOM 1578 N N . THR A 1 196 ? 18.142 15.970 -16.265 1.00 82.69 196 THR A N 1
ATOM 1579 C CA . THR A 1 196 ? 19.318 16.861 -16.319 1.00 82.69 196 THR A CA 1
ATOM 1580 C C . THR A 1 196 ? 19.749 17.157 -17.754 1.00 82.69 196 THR A C 1
ATOM 1582 O O . THR A 1 196 ? 20.017 18.318 -18.074 1.00 82.69 196 THR A O 1
ATOM 1585 N N . ALA A 1 197 ? 19.773 16.150 -18.634 1.00 82.12 197 ALA A N 1
ATOM 1586 C CA . ALA A 1 197 ? 20.132 16.328 -20.039 1.00 82.12 197 ALA A CA 1
ATOM 1587 C C . ALA A 1 197 ? 19.124 17.222 -20.784 1.00 82.12 197 ALA A C 1
ATOM 1589 O O . ALA A 1 197 ? 19.525 18.175 -21.457 1.00 82.12 197 ALA A O 1
ATOM 1590 N N . ILE A 1 198 ? 17.820 16.974 -20.619 1.00 82.31 198 ILE A N 1
ATOM 1591 C CA . ILE A 1 198 ? 16.753 17.760 -21.258 1.00 82.31 198 ILE A CA 1
ATOM 1592 C C . ILE A 1 198 ? 16.703 19.181 -20.684 1.00 82.31 198 ILE A C 1
ATOM 1594 O O . ILE A 1 198 ? 16.636 20.151 -21.442 1.00 82.31 198 ILE A O 1
ATOM 1598 N N . GLY A 1 199 ? 16.770 19.333 -19.361 1.00 82.75 199 GLY A N 1
ATOM 1599 C CA . GLY A 1 199 ? 16.737 20.635 -18.693 1.00 82.75 199 GLY A CA 1
ATOM 1600 C C . GLY A 1 199 ? 17.950 21.507 -19.024 1.00 82.75 199 GLY A C 1
ATOM 1601 O O . GLY A 1 199 ? 17.808 22.709 -19.286 1.00 82.75 199 GLY A O 1
ATOM 1602 N N . GLY A 1 200 ? 19.136 20.893 -19.102 1.00 82.88 200 GLY A N 1
ATOM 1603 C CA . GLY A 1 200 ? 20.363 21.543 -19.560 1.00 82.88 200 GLY A CA 1
ATOM 1604 C C . GLY A 1 200 ? 20.293 21.962 -21.029 1.00 82.88 200 GLY A C 1
ATOM 1605 O O . GLY A 1 200 ? 20.583 23.117 -21.344 1.00 82.88 200 GLY A O 1
ATOM 1606 N N . ALA A 1 201 ? 19.838 21.071 -21.917 1.00 82.50 201 ALA A N 1
ATOM 1607 C CA . ALA A 1 201 ? 19.678 21.370 -23.341 1.00 82.50 201 ALA A CA 1
ATOM 1608 C C . ALA A 1 201 ? 18.638 22.475 -23.595 1.00 82.50 201 ALA A C 1
ATOM 1610 O O . ALA A 1 201 ? 18.890 23.398 -24.369 1.00 82.50 201 ALA A O 1
ATOM 1611 N N . THR A 1 202 ? 17.499 22.434 -22.899 1.00 83.19 202 THR A N 1
ATOM 1612 C CA . THR A 1 202 ? 16.425 23.432 -23.035 1.00 83.19 202 THR A CA 1
ATOM 1613 C C . THR A 1 202 ? 16.887 24.810 -22.568 1.00 83.19 202 THR A C 1
ATOM 1615 O O . THR A 1 202 ? 16.606 25.817 -23.218 1.00 83.19 202 THR A O 1
ATOM 1618 N N . SER A 1 203 ? 17.657 24.865 -21.479 1.00 83.25 203 SER A N 1
ATOM 1619 C CA . SER A 1 203 ? 18.211 26.124 -20.968 1.00 83.25 203 SER A CA 1
ATOM 1620 C C . SER A 1 203 ? 19.343 26.664 -21.837 1.00 83.25 203 SER A C 1
ATOM 1622 O O . SER A 1 203 ? 19.419 27.872 -22.042 1.00 83.25 203 SER A O 1
ATOM 1624 N N . ALA A 1 204 ? 20.165 25.793 -22.429 1.00 82.88 204 ALA A N 1
ATOM 1625 C CA . ALA A 1 204 ? 21.151 26.203 -23.427 1.00 82.88 204 ALA A CA 1
ATOM 1626 C C . ALA A 1 204 ? 20.483 26.768 -24.697 1.00 82.88 204 ALA A C 1
ATOM 1628 O O . ALA A 1 204 ? 20.938 27.776 -25.233 1.00 82.88 204 ALA A O 1
ATOM 1629 N N . ALA A 1 205 ? 19.375 26.168 -25.146 1.00 83.00 205 ALA A N 1
ATOM 1630 C CA . ALA A 1 205 ? 18.639 26.611 -26.331 1.00 83.00 205 ALA A CA 1
ATOM 1631 C C . ALA A 1 205 ? 17.871 27.931 -26.124 1.00 83.00 205 ALA A C 1
ATOM 1633 O O . ALA A 1 205 ? 17.718 28.707 -27.063 1.00 83.00 205 ALA A O 1
ATOM 1634 N N . THR A 1 206 ? 17.403 28.207 -24.904 1.00 85.50 206 THR A N 1
ATOM 1635 C CA . THR A 1 206 ? 16.660 29.438 -24.562 1.00 85.50 206 THR A CA 1
ATOM 1636 C C . THR A 1 206 ? 17.551 30.572 -24.042 1.00 85.50 206 THR A C 1
ATOM 1638 O O . THR A 1 206 ? 17.044 31.637 -23.696 1.00 85.50 206 THR A O 1
ATOM 1641 N N . GLY A 1 207 ? 18.876 30.376 -24.000 1.00 82.25 207 GLY A N 1
ATOM 1642 C CA . GLY A 1 207 ? 19.828 31.361 -23.471 1.00 82.25 207 GLY A CA 1
ATOM 1643 C C . GLY A 1 207 ? 19.755 31.544 -21.948 1.00 82.25 207 GLY A C 1
ATOM 1644 O O . GLY A 1 207 ? 20.218 32.557 -21.425 1.00 82.25 207 GLY A O 1
ATOM 1645 N N . GLY A 1 208 ? 19.151 30.588 -21.237 1.00 82.56 208 GLY A N 1
ATOM 1646 C CA . GLY A 1 208 ? 19.023 30.572 -19.783 1.00 82.56 208 GLY A CA 1
ATOM 1647 C C . GLY A 1 208 ? 20.267 30.034 -19.069 1.00 82.56 208 GLY A C 1
ATOM 1648 O O . GLY A 1 208 ? 21.219 29.544 -19.675 1.00 82.56 208 GLY A O 1
ATOM 1649 N N . ASN A 1 209 ? 20.264 30.101 -17.735 1.00 88.62 209 ASN A N 1
ATOM 1650 C CA . ASN A 1 209 ? 21.350 29.545 -16.931 1.00 88.62 209 ASN A CA 1
ATOM 1651 C C . ASN A 1 209 ? 21.308 28.009 -16.979 1.00 88.62 209 ASN A C 1
ATOM 1653 O O . ASN A 1 209 ? 20.410 27.389 -16.411 1.00 88.62 209 ASN A O 1
ATOM 1657 N N . ILE A 1 210 ? 22.303 27.402 -17.629 1.00 84.00 210 ILE A N 1
ATOM 1658 C CA . ILE A 1 210 ? 22.399 25.948 -17.823 1.00 84.00 210 ILE A CA 1
ATOM 1659 C C . ILE A 1 210 ? 22.382 25.200 -16.483 1.00 84.00 210 ILE A C 1
ATOM 1661 O O . ILE A 1 210 ? 21.725 24.170 -16.374 1.00 84.00 210 ILE A O 1
AT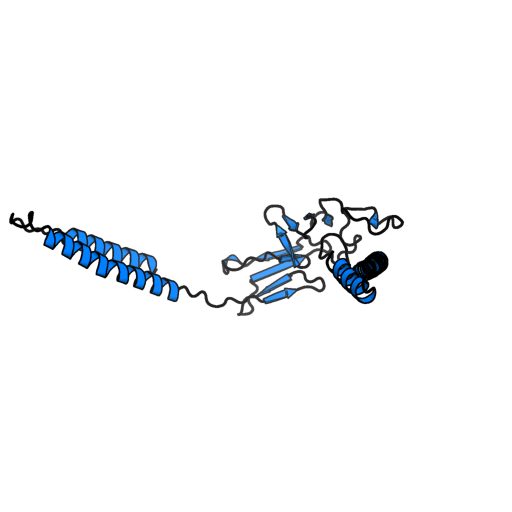OM 1665 N N . GLY A 1 211 ? 23.041 25.727 -15.446 1.00 79.94 211 GLY A N 1
ATOM 1666 C CA . GLY A 1 211 ? 23.060 25.099 -14.122 1.00 79.94 211 GLY A CA 1
ATOM 1667 C C . GLY A 1 211 ? 21.677 25.057 -13.472 1.00 79.94 211 GLY A C 1
ATOM 1668 O O . GLY A 1 211 ? 21.315 24.058 -12.853 1.00 79.94 211 GLY A O 1
ATOM 1669 N N . LEU A 1 212 ? 20.875 26.106 -13.673 1.00 84.31 212 LEU A N 1
ATOM 1670 C CA . LEU A 1 212 ? 19.490 26.135 -13.206 1.00 84.31 212 LEU A CA 1
ATOM 1671 C C . LEU A 1 212 ? 18.613 25.186 -14.030 1.00 84.31 212 LEU A C 1
ATOM 1673 O O . LEU A 1 212 ? 17.818 24.449 -13.463 1.00 84.31 212 LEU A O 1
ATOM 1677 N N . GLY A 1 213 ? 18.818 25.140 -15.346 1.00 81.81 213 GLY A N 1
ATOM 1678 C CA . GLY A 1 213 ? 18.137 24.214 -16.248 1.00 81.81 213 GLY A CA 1
ATOM 1679 C C . GLY A 1 213 ? 18.348 22.748 -15.915 1.00 81.81 213 GLY A C 1
ATOM 1680 O O . GLY A 1 213 ? 17.389 21.986 -15.849 1.00 81.81 213 GLY A O 1
ATOM 1681 N N . ILE A 1 214 ? 19.599 22.362 -15.670 1.00 85.50 214 ILE A N 1
ATOM 1682 C CA . ILE A 1 214 ? 19.971 21.011 -15.238 1.00 85.50 214 ILE A CA 1
ATOM 1683 C C . ILE A 1 214 ? 19.260 20.666 -13.929 1.00 85.50 214 ILE A C 1
ATOM 1685 O O . ILE A 1 214 ? 18.694 19.585 -13.817 1.00 85.50 214 ILE A O 1
ATOM 1689 N N . LEU A 1 215 ? 19.249 21.583 -12.957 1.00 82.88 215 LEU A N 1
ATOM 1690 C CA . LEU A 1 215 ? 18.609 21.360 -11.662 1.00 82.88 215 LEU A CA 1
ATOM 1691 C C . LEU A 1 215 ? 17.085 21.228 -11.790 1.00 82.88 215 LEU A C 1
ATOM 1693 O O . LEU A 1 215 ? 16.496 20.302 -11.239 1.00 82.88 215 LEU A O 1
ATOM 1697 N N . THR A 1 216 ? 16.443 22.124 -12.540 1.00 82.88 216 THR A N 1
ATOM 1698 C CA . THR A 1 216 ? 14.996 22.071 -12.785 1.00 82.88 216 THR A CA 1
ATOM 1699 C C . THR A 1 216 ? 14.614 20.812 -13.556 1.00 82.88 216 THR A C 1
ATOM 1701 O O . THR A 1 216 ? 13.616 20.178 -13.229 1.00 82.88 216 THR A O 1
ATOM 1704 N N . GLY A 1 217 ? 15.428 20.409 -14.530 1.00 80.56 217 GLY A N 1
ATOM 1705 C CA . GLY A 1 217 ? 15.244 19.170 -15.272 1.00 80.56 217 GLY A CA 1
ATOM 1706 C C . GLY A 1 217 ? 15.441 17.921 -14.414 1.00 80.56 217 GLY A C 1
ATOM 1707 O O . GLY A 1 217 ? 14.635 17.005 -14.505 1.00 80.56 217 GLY A O 1
ATOM 1708 N N . ALA A 1 218 ? 16.448 17.896 -13.534 1.00 79.00 218 ALA A N 1
ATOM 1709 C CA . ALA A 1 218 ? 16.677 16.807 -12.580 1.00 79.00 218 ALA A CA 1
ATOM 1710 C C . ALA A 1 218 ? 15.479 16.603 -11.649 1.00 79.00 218 ALA A C 1
ATOM 1712 O O . ALA A 1 218 ? 15.036 15.482 -11.441 1.00 79.00 218 ALA A O 1
ATOM 1713 N N . ILE A 1 219 ? 14.953 17.704 -11.103 1.00 76.06 219 ILE A N 1
ATOM 1714 C CA . ILE A 1 219 ? 13.783 17.694 -10.222 1.00 76.06 219 ILE A CA 1
ATOM 1715 C C . ILE A 1 219 ? 12.539 17.280 -11.018 1.00 76.06 219 ILE A C 1
ATOM 1717 O O . ILE A 1 219 ? 11.766 16.454 -10.552 1.00 76.06 219 ILE A O 1
ATOM 1721 N N . GLY A 1 220 ? 12.368 17.791 -12.240 1.00 72.56 220 GLY A N 1
ATOM 1722 C CA . GLY A 1 220 ? 11.274 17.386 -13.123 1.00 72.56 220 GLY A CA 1
ATOM 1723 C C . GLY A 1 220 ? 11.310 15.899 -13.480 1.00 72.56 220 GLY A C 1
ATOM 1724 O O . GLY A 1 220 ? 10.272 15.260 -13.465 1.00 72.56 220 GLY A O 1
ATOM 1725 N N . GLY A 1 221 ? 12.494 15.336 -13.730 1.00 69.25 221 GLY A N 1
ATOM 1726 C CA . GLY A 1 221 ? 12.680 13.905 -13.995 1.00 69.25 221 GLY A CA 1
ATOM 1727 C C . GLY A 1 221 ? 12.642 13.013 -12.748 1.00 69.25 221 GLY A C 1
ATOM 1728 O O . GLY A 1 221 ? 12.532 11.802 -12.878 1.00 69.25 221 GLY A O 1
ATOM 1729 N N . LEU A 1 222 ? 12.728 13.595 -11.547 1.00 62.91 222 LEU A N 1
ATOM 1730 C CA . LEU A 1 222 ? 12.563 12.899 -10.266 1.00 62.91 222 LEU A CA 1
ATOM 1731 C C . LEU A 1 222 ? 11.080 12.715 -9.890 1.00 62.91 222 LEU A C 1
ATOM 1733 O O . LEU A 1 222 ? 10.742 11.768 -9.187 1.00 62.91 222 LEU A O 1
ATOM 1737 N N . PHE A 1 223 ? 10.216 13.639 -10.321 1.00 55.72 223 PHE A N 1
ATOM 1738 C CA . PHE A 1 223 ? 8.791 13.699 -9.961 1.00 55.72 223 PHE A CA 1
ATOM 1739 C C . PHE A 1 223 ? 7.835 13.516 -11.154 1.00 55.72 223 PHE A C 1
ATOM 1741 O O . PHE A 1 223 ? 6.625 13.670 -10.977 1.00 55.72 223 PHE A O 1
ATOM 1748 N N . GLY A 1 224 ? 8.371 13.269 -12.352 1.00 53.41 224 GLY A N 1
ATOM 1749 C CA . GLY A 1 224 ? 7.643 13.185 -13.621 1.00 53.41 224 GLY A CA 1
ATOM 1750 C C . GLY A 1 224 ? 7.442 11.766 -14.119 1.00 53.41 224 GLY A C 1
ATOM 1751 O O . GLY A 1 224 ? 8.298 10.909 -13.816 1.00 53.41 224 GLY A O 1
#

pLDDT: mean 76.35, std 15.23, range [39.94, 95.06]

Radius of gyration: 32.47 Å; Cα contacts (8 Å, |Δi|>4): 280; chains: 1; bounding box: 86×57×60 Å